Protein 4MYK (pdb70)

B-factor: mean 22.03, std 6.79, range [10.12, 59.64]

Sequence (288 aa):
TDDPRLLSLFSAQREEDADIVIIGFPYDEGCVRNGGRAGAKKGPAAFRFFLQRLGSVNNLELNVDASHLKLYDAGDITASTLEEAHEKLESKVFTVLARGAFPFVIGGGNDQSAPNGRAMLRAFPGDVGVINVDSHLDVRGTPFRQLLEESSFSGKRFVEFACQGSQCCGALHAQYVRDHQGHLMWLSEVRKKGAVAALEDAFGLTGKNTFFSFDVDSLKSSDMPGVSCPAAVGLSAQEAFDMCFLAGKTPTVMMMDMSELNPLVEEYRSPRVAVYMFYHFVLGFATRP

Nearest PDB structures (foldseek):
  4myk-assembly1_A  TM=1.003E+00  e=4.365E-63  Trypanosoma cruzi
  4myf-assembly1_A  TM=1.002E+00  e=9.598E-59  Trypanosoma cruzi
  4myl-assembly1_A  TM=9.996E-01  e=1.169E-57  Trypanosoma cruzi
  2a0m-assembly1_A  TM=9.929E-01  e=9.158E-58  Trypanosoma cruzi
  4mxr-assembly1_A  TM=9.932E-01  e=1.242E-57  Trypanosoma cruzi

Organism: Trypanosoma cruzi (strain CL Brener) (NCBI:txid353153)

Radius of gyration: 17.13 Å; Cα contacts (8 Å, |Δi|>4): 704; chains: 1; bounding box: 54×39×39 Å

Foldseek 3Di:
DVFDALLLLQPDPDPLQAQEEEEEELAFPACCVVVFPGFFSCLVVLLVVCSNPDFGQQDVVVRFHLNPGHYHYPYYQDDPDDVVSLVSLLVVLLVCLQSNHAYEYETDAPQNVQSNVVSLCVSDFLQFAEEALDLAQDQVVNRVVNVLPDPSYQLQRYEYAQHAPVHYDVVSVVVSVVSVHYYHHNVNCVVCPVQRVVVVNCVRNPAQYEAEAEPCQPACVQAVQFRNHHPHHHHLVSLLSNLLSLLLDVRHRYYYYHGGGVVRPRDRNSNSVSSSVSSSSSSVSNHD

CATH classification: 3.40.800.10

InterPro domains:
  IPR006035 Ureohydrolase [PF00491] (22-294)
  IPR006035 Ureohydrolase [PIRSF036979] (17-278)
  IPR006035 Ureohydrolase [PS51409] (9-308)
  IPR006035 Ureohydrolase [PTHR11358] (15-279)
  IPR023696 Ureohydrolase domain superfamily [SSF52768] (16-300)

Structure (mmCIF, N/CA/C/O backbone):
data_4MYK
#
_entry.id   4MYK
#
_cell.length_a   129.729
_cell.length_b   129.729
_cell.length_c   42.482
_cell.angle_alpha   90.00
_cell.angle_beta   90.00
_cell.angle_gamma   120.00
#
_symmetry.space_group_name_H-M   'H 3'
#
loop_
_entity.id
_entity.type
_entity.pdbx_description
1 polymer Formiminoglutamase
2 non-polymer 'MANGANESE (II) ION'
3 water water
#
loop_
_atom_site.group_PDB
_atom_site.id
_atom_site.type_symbol
_atom_site.label_atom_id
_atom_site.label_alt_id
_atom_site.label_comp_id
_atom_site.label_asym_id
_atom_site.label_entity_id
_atom_site.label_seq_id
_atom_site.pdbx_PDB_ins_code
_atom_site.Cartn_x
_atom_site.Cartn_y
_atom_site.Cartn_z
_atom_site.occupancy
_atom_site.B_iso_or_equiv
_atom_site.auth_seq_id
_atom_site.auth_comp_id
_atom_site.auth_asym_id
_atom_site.auth_atom_id
_atom_site.pdbx_PDB_model_num
ATOM 1 N N . THR A 1 13 ? -28.425 -17.420 20.093 1.00 47.27 5 THR A N 1
ATOM 2 C CA . THR A 1 13 ? -28.801 -16.012 20.084 1.00 45.94 5 THR A CA 1
ATOM 3 C C . THR A 1 13 ? -28.989 -15.538 18.654 1.00 46.80 5 THR A C 1
ATOM 4 O O . THR A 1 13 ? -29.117 -16.346 17.733 1.00 45.77 5 THR A O 1
ATOM 8 N N . ASP A 1 14 ? -29.002 -14.225 18.468 1.00 38.77 6 ASP A N 1
ATOM 9 C CA . ASP A 1 14 ? -29.014 -13.653 17.131 1.00 40.86 6 ASP A CA 1
ATOM 10 C C . ASP A 1 14 ? -27.639 -13.784 16.454 1.00 41.70 6 ASP A C 1
ATOM 11 O O . ASP A 1 14 ? -27.476 -13.459 15.274 1.00 37.39 6 ASP A O 1
ATOM 16 N N . ASP A 1 15 ? -26.657 -14.287 17.197 1.00 39.28 7 ASP A N 1
ATOM 17 C CA . ASP A 1 15 ? -25.265 -14.209 16.768 1.00 39.30 7 ASP A CA 1
ATOM 18 C C . ASP A 1 15 ? -24.462 -15.389 17.315 1.00 35.84 7 ASP A C 1
ATOM 19 O O . ASP A 1 15 ? -23.693 -15.232 18.262 1.00 38.90 7 ASP A O 1
ATOM 24 N N . PRO A 1 16 ? -24.650 -16.580 16.727 1.00 33.73 8 PRO A N 1
ATOM 25 C CA . PRO A 1 16 ? -23.898 -17.774 17.130 1.00 26.79 8 PRO A CA 1
ATOM 26 C C . PRO A 1 16 ? -22.416 -17.600 16.845 1.00 27.59 8 PRO A C 1
ATOM 27 O O . PRO A 1 16 ? -22.068 -17.205 15.729 1.00 24.63 8 PRO A O 1
ATOM 31 N N . ARG A 1 17 ? -21.565 -17.899 17.826 1.00 24.19 9 ARG A N 1
ATOM 32 C CA . ARG A 1 17 ? -20.122 -17.771 17.641 1.00 23.45 9 ARG A CA 1
ATOM 33 C C . ARG A 1 17 ? -19.367 -19.089 17.825 1.00 18.46 9 ARG A C 1
ATOM 34 O O . ARG A 1 17 ? -19.971 -20.146 17.849 1.00 20.59 9 ARG A O 1
ATOM 42 N N . LEU A 1 18 ? -18.044 -19.022 17.925 1.00 19.00 10 LEU A N 1
ATOM 43 C CA . LEU A 1 18 ? -17.218 -20.230 17.964 1.00 19.77 10 LEU A CA 1
ATOM 44 C C . LEU A 1 18 ? -17.691 -21.223 19.007 1.00 18.41 10 LEU A C 1
ATOM 45 O O . LEU A 1 18 ? -17.675 -22.429 18.772 1.00 18.81 10 LEU A O 1
ATOM 50 N N . LEU A 1 19 ? -18.111 -20.710 20.158 1.00 18.98 11 LEU A N 1
ATOM 51 C CA . LEU A 1 19 ? -18.636 -21.552 21.234 1.00 18.26 11 LEU A CA 1
ATOM 52 C C . LEU A 1 19 ? -19.713 -22.554 20.764 1.00 22.75 11 LEU A C 1
ATOM 53 O O . LEU A 1 19 ? -19.742 -23.703 21.212 1.00 23.54 11 LEU A O 1
ATOM 58 N N . SER A 1 20 ? -20.569 -22.133 19.836 1.00 22.58 12 SER A N 1
ATOM 59 C CA . SER A 1 20 ? -21.664 -22.980 19.337 1.00 23.03 12 SER A CA 1
ATOM 60 C C . SER A 1 20 ? -21.232 -24.196 18.499 1.00 28.63 12 SER A C 1
ATOM 61 O O . SER A 1 20 ? -22.028 -25.108 18.265 1.00 29.03 12 SER A O 1
ATOM 64 N N . LEU A 1 21 ? -19.980 -24.205 18.047 1.00 24.79 13 LEU A N 1
ATOM 65 C CA . LEU A 1 21 ? -19.463 -25.305 17.235 1.00 25.00 13 LEU A CA 1
ATOM 66 C C . LEU A 1 21 ? -18.955 -26.449 18.111 1.00 24.38 13 LEU A C 1
ATOM 67 O O . LEU A 1 21 ? -18.691 -27.548 17.619 1.00 25.58 13 LEU A O 1
ATOM 72 N N . PHE A 1 22 ? -18.819 -26.172 19.411 1.00 26.32 14 PHE A N 1
ATOM 73 C CA . PHE A 1 22 ? -18.436 -27.177 20.404 1.00 22.96 14 PHE A CA 1
ATOM 74 C C . PHE A 1 22 ? -19.630 -28.054 20.801 1.00 24.48 14 PHE A C 1
ATOM 75 O O . PHE A 1 22 ? -20.015 -28.126 21.966 1.00 23.90 14 PHE A O 1
ATOM 83 N N . SER A 1 23 ? -20.206 -28.713 19.804 1.00 28.47 15 SER A N 1
ATOM 84 C CA . SER A 1 23 ? -21.391 -29.546 19.970 1.00 29.11 15 SER A CA 1
ATOM 85 C C . SER A 1 23 ? -21.013 -31.031 19.915 1.00 33.26 15 SER A C 1
ATOM 86 O O . SER A 1 23 ? -21.846 -31.907 20.153 1.00 40.62 15 SER A O 1
ATOM 89 N N . ALA A 1 24 ? -19.752 -31.299 19.592 1.00 32.76 16 ALA A N 1
ATOM 90 C CA . ALA A 1 24 ? -19.217 -32.649 19.598 1.00 36.78 16 ALA A CA 1
ATOM 91 C C . ALA A 1 24 ? -19.155 -33.162 21.034 1.00 38.56 16 ALA A C 1
ATOM 92 O O . ALA A 1 24 ? -18.445 -32.604 21.865 1.00 41.38 16 ALA A O 1
ATOM 94 N N . GLN A 1 25 ? -19.907 -34.214 21.335 1.00 40.03 17 GLN A N 1
ATOM 95 C CA . GLN A 1 25 ? -19.897 -34.769 22.686 1.00 40.29 17 GLN A CA 1
ATOM 96 C C . GLN A 1 25 ? -18.623 -35.562 22.945 1.00 37.22 17 GLN A C 1
ATOM 97 O O . GLN A 1 25 ? -18.035 -35.463 24.022 1.00 36.49 17 GLN A O 1
ATOM 103 N N . ARG A 1 26 ? -18.212 -36.349 21.949 1.00 36.27 18 ARG A N 1
ATOM 104 C CA . ARG A 1 26 ? -16.980 -37.138 22.012 1.00 39.00 18 ARG A CA 1
ATOM 105 C C . ARG A 1 26 ? -15.925 -36.569 21.071 1.00 35.85 18 ARG A C 1
ATOM 106 O O . ARG A 1 26 ? -16.188 -36.334 19.890 1.00 33.65 18 ARG A O 1
ATOM 114 N N . GLU A 1 27 ? -14.731 -36.358 21.611 1.00 33.10 19 GLU A N 1
ATOM 115 C CA . GLU A 1 27 ? -13.597 -35.871 20.841 1.00 29.62 19 GLU A CA 1
ATOM 116 C C . GLU A 1 27 ? -13.506 -36.515 19.462 1.00 31.65 19 GLU A C 1
ATOM 117 O O . GLU A 1 27 ? -13.130 -35.857 18.485 1.00 27.56 19 GLU A O 1
ATOM 123 N N . GLU A 1 28 ? -13.847 -37.804 19.396 1.00 35.15 20 GLU A N 1
ATOM 124 C CA . GLU A 1 28 ? -13.701 -38.597 18.173 1.00 35.42 20 GLU A CA 1
ATOM 125 C C . GLU A 1 28 ? -14.579 -38.044 17.058 1.00 33.14 20 GLU A C 1
ATOM 126 O O . GLU A 1 28 ? -14.386 -38.356 15.878 1.00 30.49 20 GLU A O 1
ATOM 132 N N . ASP A 1 29 ? -15.544 -37.217 17.449 1.00 29.53 21 ASP A N 1
ATOM 133 C CA . ASP A 1 29 ? -16.546 -36.698 16.528 1.00 30.93 21 ASP A CA 1
ATOM 134 C C . ASP A 1 29 ? -16.248 -35.265 16.070 1.00 30.60 21 ASP A C 1
ATOM 135 O O . ASP A 1 29 ? -16.858 -34.759 15.132 1.00 27.87 21 ASP A O 1
ATOM 140 N N . ALA A 1 30 ? -15.292 -34.626 16.734 1.00 30.85 22 ALA A N 1
ATOM 141 C CA . ALA A 1 30 ? -14.861 -33.282 16.365 1.00 27.47 22 ALA A CA 1
ATOM 142 C C . ALA A 1 30 ? -13.936 -33.287 15.146 1.00 25.62 22 ALA A C 1
ATOM 143 O O . ALA A 1 30 ? -13.018 -34.109 15.049 1.00 29.37 22 ALA A O 1
ATOM 145 N N . ASP A 1 31 ? -14.186 -32.361 14.223 1.00 26.55 23 ASP A N 1
ATOM 146 C CA . ASP A 1 31 ? -13.319 -32.158 13.065 1.00 23.92 23 ASP A CA 1
ATOM 147 C C . ASP A 1 31 ? -11.995 -31.557 13.523 1.00 21.75 23 ASP A C 1
ATOM 148 O O . ASP A 1 31 ? -10.926 -31.892 13.007 1.00 18.96 23 ASP A O 1
ATOM 153 N N . ILE A 1 32 ? -12.080 -30.671 14.507 1.00 20.60 24 ILE A N 1
ATOM 154 C CA . ILE A 1 32 ? -10.909 -29.966 14.993 1.00 22.35 24 ILE A CA 1
ATOM 155 C C . ILE A 1 32 ? -10.807 -30.160 16.489 1.00 22.53 24 ILE A C 1
ATOM 156 O O . ILE A 1 32 ? -11.804 -30.016 17.212 1.00 21.45 24 ILE A O 1
ATOM 161 N N . VAL A 1 33 ? -9.604 -30.488 16.951 1.00 21.37 25 VAL A N 1
ATOM 162 C CA . VAL A 1 33 ? -9.369 -30.656 18.382 1.00 20.26 25 VAL A CA 1
ATOM 163 C C . VAL A 1 33 ? -8.312 -29.688 18.946 1.00 18.11 25 VAL A C 1
ATOM 164 O O . VAL A 1 33 ? -7.184 -29.629 18.459 1.00 19.06 25 VAL A O 1
ATOM 168 N N . ILE A 1 34 ? -8.723 -28.921 19.960 1.00 18.33 26 ILE A N 1
ATOM 169 C CA . ILE A 1 34 ? -7.875 -27.946 20.648 1.00 19.92 26 ILE A CA 1
ATOM 170 C C . ILE A 1 34 ? -7.162 -28.561 21.860 1.00 18.62 26 ILE A C 1
ATOM 171 O O . ILE A 1 34 ? -7.789 -29.149 22.741 1.00 18.08 26 ILE A O 1
ATOM 176 N N . ILE A 1 35 ? -5.843 -28.408 21.890 1.00 18.18 27 ILE A N 1
ATOM 177 C CA . ILE A 1 35 ? -5.012 -28.961 22.952 1.00 18.58 27 ILE A CA 1
ATOM 178 C C . ILE A 1 35 ? -4.188 -27.832 23.548 1.00 16.73 27 ILE A C 1
ATOM 179 O O . ILE A 1 35 ? -3.537 -27.093 22.823 1.00 16.69 27 ILE A O 1
ATOM 184 N N . GLY A 1 36 ? -4.220 -27.691 24.863 1.00 15.94 28 GLY A N 1
ATOM 185 C CA . GLY A 1 36 ? -3.467 -26.636 25.512 1.00 17.09 28 GLY A CA 1
ATOM 186 C C . GLY A 1 36 ? -2.110 -27.113 25.975 1.00 18.11 28 GLY A C 1
ATOM 187 O O . GLY A 1 36 ? -1.971 -28.233 26.467 1.00 18.24 28 GLY A O 1
ATOM 188 N N . PHE A 1 37 ? -1.102 -26.261 25.808 1.00 16.93 29 PHE A N 1
ATOM 189 C CA . PHE A 1 37 ? 0.230 -26.538 26.333 1.00 16.83 29 PHE A CA 1
ATOM 190 C C . PHE A 1 37 ? 0.758 -25.362 27.173 1.00 16.90 29 PHE A C 1
ATOM 191 O O . PHE A 1 37 ? 1.543 -24.532 26.687 1.00 17.46 29 PHE A O 1
ATOM 199 N N . PRO A 1 38 ? 0.337 -25.305 28.453 1.00 19.22 30 PRO A N 1
ATOM 200 C CA . PRO A 1 38 ? 0.637 -24.196 29.363 1.00 17.75 30 PRO A CA 1
ATOM 201 C C . PRO A 1 38 ? 2.063 -24.257 29.932 1.00 19.96 30 PRO A C 1
ATOM 202 O O . PRO A 1 38 ? 2.229 -24.428 31.139 1.00 20.20 30 PRO A O 1
AT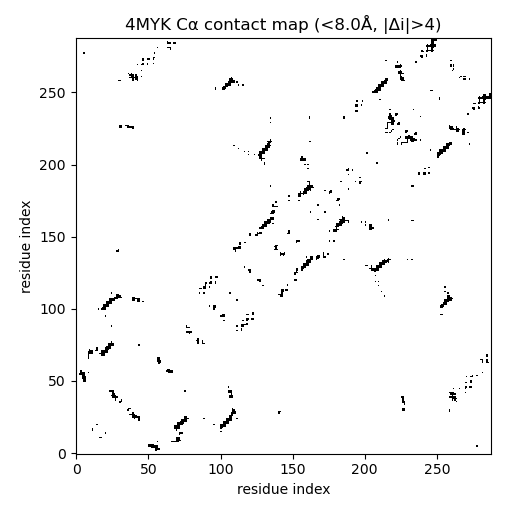OM 206 N N . TYR A 1 39 ? 3.074 -24.120 29.073 1.00 18.85 31 TYR A N 1
ATOM 207 C CA . TYR A 1 39 ? 4.465 -24.115 29.515 1.00 20.39 31 TYR A CA 1
ATOM 208 C C . TYR A 1 39 ? 5.245 -22.979 28.869 1.00 21.17 31 TYR A C 1
ATOM 209 O O . TYR A 1 39 ? 5.043 -22.659 27.7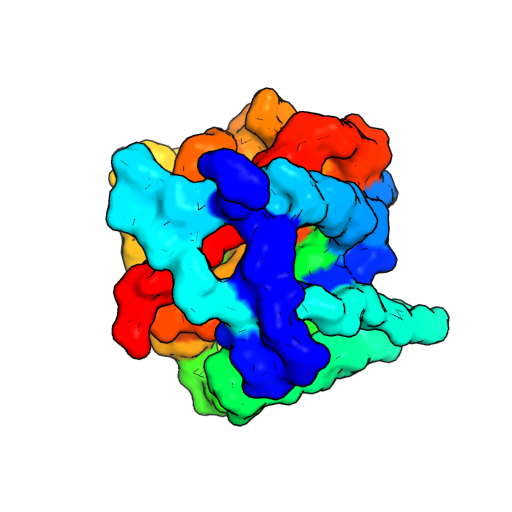05 1.00 19.53 31 TYR A O 1
ATOM 218 N N . ASP A 1 40 ? 6.143 -22.386 29.641 1.00 17.26 32 ASP A N 1
ATOM 219 C CA . ASP A 1 40 ? 6.852 -21.177 29.248 1.00 19.96 32 ASP A CA 1
ATOM 220 C C . ASP A 1 40 ? 7.849 -21.374 28.125 1.00 21.04 32 ASP A C 1
ATOM 221 O O . ASP A 1 40 ? 8.009 -20.506 27.276 1.00 21.91 32 ASP A O 1
ATOM 226 N N . GLU A 1 41 ? 8.545 -22.503 28.149 1.00 20.31 33 GLU A N 1
ATOM 227 C CA . GLU A 1 41 ? 9.801 -22.654 27.409 1.00 23.16 33 GLU A CA 1
ATOM 228 C C . GLU A 1 41 ? 9.774 -22.334 25.908 1.00 18.90 33 GLU A C 1
ATOM 229 O O . GLU A 1 41 ? 8.990 -22.889 25.137 1.00 19.64 33 GLU A O 1
ATOM 235 N N . GLY A 1 42 ? 10.666 -21.430 25.517 1.00 21.07 34 GLY A N 1
ATOM 236 C CA . GLY A 1 42 ? 10.786 -20.975 24.148 1.00 19.01 34 GLY A CA 1
ATOM 237 C C . GLY A 1 42 ? 11.596 -19.697 24.147 1.00 21.95 34 GLY A C 1
ATOM 238 O O . GLY A 1 42 ? 12.739 -19.680 24.589 1.00 21.91 34 GLY A O 1
ATOM 239 N N . CYS A 1 43 ? 10.989 -18.613 23.679 1.00 23.04 35 CYS A N 1
ATOM 240 C CA . CYS A 1 43 ? 11.697 -17.342 23.531 1.00 26.50 35 CYS A CA 1
ATOM 241 C C . CYS A 1 43 ? 12.028 -16.651 24.864 1.00 25.54 35 CYS A C 1
ATOM 242 O O . CYS A 1 43 ? 12.870 -15.745 24.909 1.00 26.97 35 CYS A O 1
ATOM 245 N N . VAL A 1 44 ? 11.368 -17.074 25.943 1.00 26.47 36 VAL A N 1
ATOM 246 C CA . VAL A 1 44 ? 11.753 -16.623 27.288 1.00 28.25 36 VAL A CA 1
ATOM 247 C C . VAL A 1 44 ? 13.238 -16.915 27.526 1.00 30.75 36 VAL A C 1
ATOM 248 O O . VAL A 1 44 ? 13.903 -16.244 28.317 1.00 31.31 36 VAL A O 1
ATOM 252 N N . ARG A 1 45 ? 13.746 -17.921 26.821 1.00 31.82 37 ARG A N 1
ATOM 253 C CA . ARG A 1 45 ? 15.150 -18.290 26.885 1.00 31.62 37 ARG A CA 1
ATOM 254 C C . ARG A 1 45 ? 16.022 -17.221 26.223 1.00 33.01 37 ARG A C 1
ATOM 255 O O . ARG A 1 45 ? 17.044 -16.809 26.778 1.00 31.57 37 ARG A O 1
ATOM 263 N N . ASN A 1 46 ? 15.596 -16.769 25.044 1.00 31.46 38 ASN A N 1
ATOM 264 C CA . ASN A 1 46 ? 16.341 -15.795 24.251 1.00 32.57 38 ASN A CA 1
ATOM 265 C C . ASN A 1 46 ? 15.899 -14.365 24.542 1.00 33.98 38 ASN A C 1
ATOM 266 O O . ASN A 1 46 ? 15.582 -13.604 23.626 1.00 39.48 38 ASN A O 1
ATOM 271 N N . GLY A 1 47 ? 15.869 -14.007 25.821 1.00 32.45 39 GLY A N 1
ATOM 272 C CA . GLY A 1 47 ? 15.561 -12.643 26.225 1.00 39.48 39 GLY A CA 1
ATOM 273 C C . GLY A 1 47 ? 14.133 -12.402 26.680 1.00 35.08 39 GLY A C 1
ATOM 274 O O . GLY A 1 47 ? 13.893 -11.561 27.548 1.00 32.89 39 GLY A O 1
ATOM 275 N N . GLY A 1 48 ? 13.191 -13.135 26.093 1.00 31.79 40 GLY A N 1
ATOM 276 C CA . GLY A 1 48 ? 11.779 -12.961 26.383 1.00 26.22 40 GLY A CA 1
ATOM 277 C C . GLY A 1 48 ? 11.405 -13.094 27.849 1.00 29.17 40 GLY A C 1
ATOM 278 O O . GLY A 1 48 ? 12.206 -13.527 28.683 1.00 32.76 40 GLY A O 1
ATOM 279 N N . ARG A 1 49 ? 10.170 -12.717 28.163 1.00 27.93 41 ARG A N 1
ATOM 280 C CA . ARG A 1 49 ? 9.686 -12.738 29.533 1.00 22.63 41 ARG A CA 1
ATOM 281 C C . ARG A 1 49 ? 8.860 -13.987 29.760 1.00 26.06 41 ARG A C 1
ATOM 282 O O . ARG A 1 49 ? 8.304 -14.545 28.808 1.00 22.42 41 ARG A O 1
ATOM 290 N N . ALA A 1 50 ? 8.792 -14.416 31.023 1.00 21.52 42 ALA A N 1
ATOM 291 C CA . ALA A 1 50 ? 7.903 -15.495 31.459 1.00 21.46 42 ALA A CA 1
ATOM 292 C C . ALA A 1 50 ? 6.431 -15.133 31.272 1.00 19.05 42 ALA A C 1
ATOM 293 O O . ALA A 1 50 ? 6.073 -13.964 31.265 1.00 16.66 42 ALA A O 1
ATOM 295 N N . GLY A 1 51 ? 5.577 -16.145 31.137 1.00 20.32 43 GLY A N 1
ATOM 296 C CA . GLY A 1 51 ? 4.142 -15.912 31.044 1.00 21.65 43 GLY A CA 1
ATOM 297 C C . GLY A 1 51 ? 3.375 -16.644 29.950 1.00 18.04 43 GLY A C 1
ATOM 298 O O . GLY A 1 51 ? 2.143 -16.666 29.977 1.00 15.27 43 GLY A O 1
ATOM 299 N N . ALA A 1 52 ? 4.091 -17.234 28.994 1.00 14.82 44 ALA A N 1
ATOM 300 C CA . ALA A 1 52 ? 3.447 -17.927 27.879 1.00 15.40 44 ALA A CA 1
ATOM 301 C C . ALA A 1 52 ? 2.608 -19.119 28.339 1.00 16.03 44 ALA A C 1
ATOM 302 O O . ALA A 1 52 ? 1.690 -19.564 27.645 1.00 17.04 44 ALA A O 1
ATOM 304 N N . LYS A 1 53 ? 2.924 -19.644 29.514 1.00 17.33 45 LYS A N 1
ATOM 305 C CA . LYS A 1 53 ? 2.145 -20.741 30.060 1.00 18.43 45 LYS A CA 1
ATOM 306 C C . LYS A 1 53 ? 0.704 -20.309 30.368 1.00 17.87 45 LYS A C 1
ATOM 307 O O . LYS A 1 53 ? -0.172 -21.149 30.562 1.00 20.36 45 LYS A O 1
ATOM 313 N N . LYS A 1 54 ? 0.466 -18.999 30.421 1.00 18.25 46 LYS A N 1
ATOM 314 C CA . LYS A 1 54 ? -0.876 -18.460 30.662 1.00 18.26 46 LYS A CA 1
ATOM 315 C C . LYS A 1 54 ? -1.675 -18.226 29.365 1.00 16.13 46 LYS A C 1
ATOM 316 O O . LYS A 1 54 ? -2.872 -17.952 29.409 1.00 18.96 46 LYS A O 1
ATOM 322 N N . GLY A 1 55 ? -1.002 -18.359 28.223 1.00 16.17 47 GLY A N 1
ATOM 323 C CA . GLY A 1 55 ? -1.629 -18.227 26.922 1.00 17.54 47 GLY A CA 1
ATOM 324 C C . GLY A 1 55 ? -2.864 -19.092 26.707 1.00 17.51 47 GLY A C 1
ATOM 325 O O . GLY A 1 55 ? -3.899 -18.602 26.248 1.00 16.28 47 GLY A O 1
ATOM 326 N N . PRO A 1 56 ? -2.769 -20.394 27.016 1.00 19.34 48 PRO A N 1
ATOM 327 C CA . PRO A 1 56 ? -3.946 -21.257 26.833 1.00 16.82 48 PRO A CA 1
ATOM 328 C C . PRO A 1 56 ? -5.200 -20.801 27.598 1.00 17.43 48 PRO A C 1
ATOM 329 O O . PRO A 1 56 ? -6.301 -20.953 27.073 1.00 18.37 48 PRO A O 1
ATOM 333 N N . ALA A 1 57 ? -5.039 -20.263 28.807 1.00 19.31 49 ALA A N 1
ATOM 334 C CA . ALA A 1 57 ? -6.170 -19.776 29.595 1.00 18.32 49 ALA A CA 1
ATOM 335 C C . ALA A 1 57 ? -6.779 -18.525 28.960 1.00 18.34 49 ALA A C 1
ATOM 336 O O . ALA A 1 57 ? -7.997 -18.395 28.835 1.00 17.75 49 ALA A O 1
ATOM 338 N N . ALA A 1 58 ? -5.913 -17.609 28.552 1.00 16.81 50 ALA A N 1
ATOM 339 C CA . ALA A 1 58 ? -6.332 -16.363 27.934 1.00 15.85 50 ALA A CA 1
ATOM 340 C C . ALA A 1 58 ? -6.985 -16.610 26.569 1.00 16.32 50 ALA A C 1
ATOM 341 O O . ALA A 1 58 ? -7.987 -15.998 26.225 1.00 16.27 50 ALA A O 1
ATOM 343 N N . PHE A 1 59 ? -6.392 -17.499 25.787 1.00 16.38 51 PHE A N 1
ATOM 344 C CA . PHE A 1 59 ? -6.999 -17.927 24.543 1.00 15.71 51 PHE A CA 1
ATOM 345 C C . PHE A 1 59 ? -8.407 -18.465 24.807 1.00 16.89 51 PHE A C 1
ATOM 346 O O . PHE A 1 59 ? -9.349 -18.094 24.107 1.00 16.25 51 PHE A O 1
ATOM 354 N N . ARG A 1 60 ? -8.544 -19.335 25.815 1.00 18.99 52 ARG A N 1
ATOM 355 C CA . ARG A 1 60 ? -9.837 -19.957 26.149 1.00 17.81 52 ARG A CA 1
ATOM 356 C C . ARG A 1 60 ? -10.874 -18.942 26.581 1.00 18.93 52 ARG A C 1
ATOM 357 O O . ARG A 1 60 ? -12.062 -19.092 26.286 1.00 18.49 52 ARG A O 1
ATOM 365 N N . PHE A 1 61 ? -10.419 -17.912 27.284 1.00 16.91 53 PHE A N 1
ATOM 366 C CA . PHE A 1 61 ? -11.315 -16.859 27.724 1.00 17.09 53 PHE A CA 1
ATOM 367 C C . PHE A 1 61 ? -12.045 -16.256 26.534 1.00 19.40 53 PHE A C 1
ATOM 368 O O . PHE A 1 61 ? -13.275 -16.169 26.527 1.00 20.57 53 PHE A O 1
ATOM 376 N N . PHE A 1 62 ? -11.285 -15.850 25.522 1.00 19.25 54 PHE A N 1
ATOM 377 C CA . PHE A 1 62 ? -11.877 -15.197 24.362 1.00 18.38 54 PHE A CA 1
ATOM 378 C C . PHE A 1 62 ? -12.511 -16.202 23.414 1.00 17.53 54 PHE A C 1
ATOM 379 O O . PHE A 1 62 ? -13.417 -15.866 22.658 1.00 17.64 54 PHE A O 1
ATOM 387 N N . LEU A 1 63 ? -12.056 -17.446 23.492 1.00 15.91 55 LEU A N 1
ATOM 388 C CA . LEU A 1 63 ? -12.659 -18.522 22.717 1.00 19.21 55 LEU A CA 1
ATOM 389 C C . LEU A 1 63 ? -14.154 -18.617 22.997 1.00 19.14 55 LEU A C 1
ATOM 390 O O . LEU A 1 63 ? -14.955 -18.897 22.090 1.00 17.75 55 LEU A O 1
ATOM 395 N N . GLN A 1 64 ? -14.528 -18.390 24.256 1.00 18.73 56 GLN A N 1
ATOM 396 C CA . GLN A 1 64 ? -15.930 -18.504 24.661 1.00 22.09 56 GLN A CA 1
ATOM 397 C C . GLN A 1 64 ? -16.758 -17.340 24.132 1.00 19.49 56 GLN A C 1
ATOM 398 O O . GLN A 1 64 ? -17.971 -17.351 24.259 1.00 19.92 56 GLN A O 1
ATOM 404 N N . ARG A 1 65 ? -16.103 -16.350 23.529 1.00 19.51 57 ARG A N 1
ATOM 405 C CA . ARG A 1 65 ? -16.743 -15.069 23.250 1.00 18.69 57 ARG A CA 1
ATOM 406 C C . ARG A 1 65 ? -16.703 -14.564 21.807 1.00 21.98 57 ARG A C 1
ATOM 407 O O . ARG A 1 65 ? -17.491 -13.700 21.443 1.00 22.40 57 ARG A O 1
ATOM 415 N N . LEU A 1 66 ? -15.789 -15.065 20.988 1.00 18.84 58 LEU A N 1
ATOM 416 C CA . LEU A 1 66 ? -15.545 -14.414 19.707 1.00 20.08 58 LEU A CA 1
ATOM 417 C C . LEU A 1 66 ? -15.891 -15.281 18.502 1.00 20.22 58 LEU A C 1
ATOM 418 O O . LEU A 1 66 ? -16.006 -16.500 18.610 1.00 19.52 58 LEU A O 1
ATOM 423 N N . GLY A 1 67 ? -16.070 -14.621 17.359 1.00 23.25 59 GLY A N 1
ATOM 424 C CA . GLY A 1 67 ? -16.082 -15.267 16.054 1.00 23.61 59 GLY A CA 1
ATOM 425 C C . GLY A 1 67 ? -17.411 -15.754 15.504 1.00 19.57 59 GLY A C 1
ATOM 426 O O . GLY A 1 67 ? -17.769 -16.907 15.700 1.00 20.56 59 GLY A O 1
ATOM 427 N N . SER A 1 68 ? -18.128 -14.900 14.786 1.00 19.11 60 SER A N 1
ATOM 428 C CA . SER A 1 68 ? -19.382 -15.320 14.179 1.00 21.71 60 SER A CA 1
ATOM 429 C C . SER A 1 68 ? -19.181 -16.519 13.250 1.00 21.11 60 SER A C 1
ATOM 430 O O . SER A 1 68 ? -18.408 -16.443 12.296 1.00 20.73 60 SER A O 1
ATOM 433 N N . VAL A 1 69 ? -19.877 -17.625 13.532 1.00 22.43 61 VAL A N 1
ATOM 434 C CA . VAL A 1 69 ? -19.761 -18.843 12.715 1.00 21.51 61 VAL A CA 1
ATOM 435 C C . VAL A 1 69 ? -20.138 -18.617 11.247 1.00 20.60 61 VAL A C 1
ATOM 436 O O . VAL A 1 69 ? -19.539 -19.207 10.347 1.00 19.92 61 VAL A O 1
ATOM 440 N N . ASN A 1 70 ? -21.124 -17.760 10.999 1.00 22.09 62 ASN A N 1
ATOM 441 C CA . ASN A 1 70 ? -21.377 -17.340 9.630 1.00 21.05 62 ASN A CA 1
ATOM 442 C C . ASN A 1 70 ? -20.857 -15.941 9.396 1.00 20.37 62 ASN A C 1
ATOM 443 O O . ASN A 1 70 ? -21.361 -14.9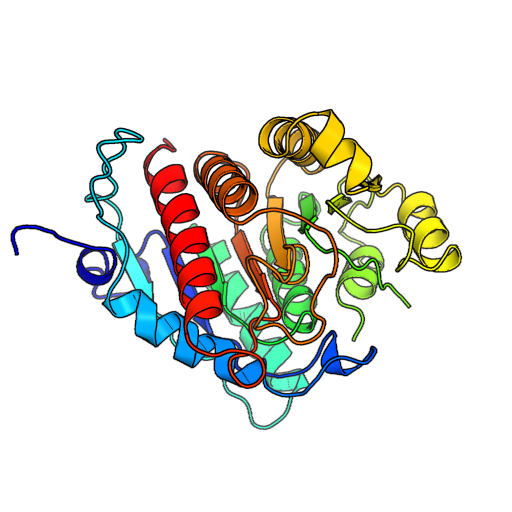76 9.972 1.00 21.47 62 ASN A O 1
ATOM 448 N N . ASN A 1 71 ? -19.828 -15.852 8.560 1.00 20.02 63 ASN A N 1
ATOM 449 C CA . ASN A 1 71 ? -19.164 -14.600 8.266 1.00 17.85 63 ASN A CA 1
ATOM 450 C C . ASN A 1 71 ? -19.587 -14.137 6.884 1.00 20.91 63 ASN A C 1
ATOM 451 O O . ASN A 1 71 ? -19.240 -14.754 5.877 1.00 21.04 63 ASN A O 1
ATOM 456 N N . LEU A 1 72 ? -20.336 -13.047 6.834 1.00 17.70 64 LEU A N 1
ATOM 457 C CA . LEU A 1 72 ? -20.903 -12.605 5.572 1.00 19.51 64 LEU A CA 1
ATOM 458 C C . LEU A 1 72 ? -20.005 -11.653 4.830 1.00 19.17 64 LEU A C 1
ATOM 459 O O . LEU A 1 72 ? -20.309 -11.244 3.714 1.00 23.12 64 LEU A O 1
ATOM 464 N N . GLU A 1 73 ? -18.894 -11.298 5.451 1.00 17.24 65 GLU A N 1
ATOM 465 C CA . GLU A 1 73 ? -17.891 -10.509 4.761 1.00 17.38 65 GLU A CA 1
ATOM 466 C C . GLU A 1 73 ? -17.025 -11.418 3.905 1.00 18.41 65 GLU A C 1
ATOM 467 O O . GLU A 1 73 ? -16.682 -11.076 2.779 1.00 18.03 65 GLU A O 1
ATOM 473 N N . LEU A 1 74 ? -16.672 -12.578 4.452 1.00 17.63 66 LEU A N 1
ATOM 474 C CA . LEU A 1 74 ? -15.937 -13.593 3.708 1.00 19.08 66 LEU A CA 1
ATOM 475 C C . LEU A 1 74 ? -16.914 -14.548 3.046 1.00 20.69 66 LEU A C 1
ATOM 476 O O . LEU A 1 74 ? -16.539 -15.325 2.175 1.00 21.09 66 LEU A O 1
ATOM 481 N N . ASN A 1 75 ? -18.172 -14.467 3.469 1.00 23.37 67 ASN A N 1
ATOM 482 C CA . ASN A 1 75 ? -19.229 -15.358 2.996 1.00 23.57 67 ASN A CA 1
ATOM 483 C C . ASN A 1 75 ? -18.844 -16.819 3.134 1.00 23.60 67 ASN A C 1
ATOM 484 O O . ASN A 1 75 ? -18.868 -17.582 2.172 1.00 23.09 67 ASN A O 1
ATOM 489 N N . VAL A 1 76 ? -18.471 -17.183 4.354 1.00 20.92 68 VAL A N 1
ATOM 490 C CA . VAL A 1 76 ? -18.194 -18.566 4.710 1.00 22.39 68 VAL A CA 1
ATOM 491 C C . VAL A 1 76 ? -18.987 -18.910 5.968 1.00 22.08 68 VAL A C 1
ATOM 492 O O . VAL A 1 76 ? -18.917 -18.195 6.970 1.00 21.29 68 VAL A O 1
ATOM 496 N N . ASP A 1 77 ? -19.764 -19.985 5.897 1.00 20.91 69 ASP A N 1
ATOM 497 C CA . ASP A 1 77 ? -20.505 -20.459 7.043 1.00 20.60 69 ASP A CA 1
ATOM 498 C C . ASP A 1 77 ? -19.809 -21.693 7.581 1.00 22.28 69 ASP A C 1
ATOM 499 O O . ASP A 1 77 ? -19.669 -22.688 6.879 1.00 21.16 69 ASP A O 1
ATOM 504 N N . ALA A 1 78 ? -19.367 -21.618 8.832 1.00 22.64 70 ALA A N 1
ATOM 505 C CA . ALA A 1 78 ? -18.654 -22.729 9.472 1.00 24.57 70 ALA A CA 1
ATOM 506 C C . ALA A 1 78 ? -19.573 -23.494 10.411 1.00 22.27 70 ALA A C 1
ATOM 507 O O . ALA A 1 78 ? -19.115 -24.326 11.196 1.00 24.73 70 ALA A O 1
ATOM 509 N N . SER A 1 79 ? -20.870 -23.204 10.317 1.00 22.21 71 SER A N 1
ATOM 510 C CA . SER A 1 79 ? -21.882 -23.782 11.196 1.00 26.46 71 SER A CA 1
ATOM 511 C C . SER A 1 79 ? -21.849 -25.303 11.243 1.00 25.83 71 SER A C 1
ATOM 512 O O . SER A 1 79 ? -22.293 -25.902 12.222 1.00 23.94 71 SER A O 1
ATOM 515 N N . HIS A 1 80 ? -21.319 -25.923 10.192 1.00 25.01 72 HIS A N 1
ATOM 516 C CA . HIS A 1 80 ? -21.321 -27.385 10.091 1.00 31.31 72 HIS A CA 1
ATOM 517 C C . HIS A 1 80 ? -20.156 -28.087 10.812 1.00 31.09 72 HIS A C 1
ATOM 518 O O . HIS A 1 80 ? -20.183 -29.304 10.989 1.00 32.89 72 HIS A O 1
ATOM 525 N N . LEU A 1 81 ? -19.139 -27.330 11.221 1.00 25.61 73 LEU A N 1
ATOM 526 C CA . LEU A 1 81 ? -17.960 -27.924 11.841 1.00 22.29 73 LEU A CA 1
ATOM 527 C C . LEU A 1 81 ? -18.232 -28.210 13.304 1.00 24.81 73 LEU A C 1
ATOM 528 O O . LEU A 1 81 ? -19.051 -27.540 13.930 1.00 25.75 73 LEU A O 1
ATOM 533 N N . LYS A 1 82 ? -17.550 -29.216 13.844 1.00 27.21 74 LYS A N 1
ATOM 534 C CA . LYS A 1 82 ? -17.592 -29.486 15.277 1.00 29.21 74 LYS A CA 1
ATOM 535 C C . LYS A 1 82 ? -16.205 -29.339 15.859 1.00 24.25 74 LYS A C 1
ATOM 536 O O . LYS A 1 82 ? -15.245 -29.908 15.345 1.00 22.09 74 LYS A O 1
ATOM 542 N N . LEU A 1 83 ? -16.118 -28.548 16.924 1.00 23.71 75 LEU A N 1
ATOM 543 C CA . LEU A 1 83 ? -14.880 -28.342 17.653 1.00 21.64 75 LEU A CA 1
ATOM 544 C C . LEU A 1 83 ? -14.937 -29.093 18.969 1.00 23.64 75 LEU A C 1
ATOM 545 O O . LEU A 1 83 ? -16.010 -29.296 19.536 1.00 25.02 75 LEU A O 1
ATOM 550 N N . TYR A 1 84 ? -13.772 -29.492 19.462 1.00 26.76 76 TYR A N 1
ATOM 551 C CA . TYR A 1 84 ? -13.675 -30.109 20.781 1.00 23.54 76 TYR A CA 1
ATOM 552 C C . TYR A 1 84 ? -12.426 -29.610 21.459 1.00 19.93 76 TYR A C 1
ATOM 553 O O . TYR A 1 84 ? -11.375 -29.489 20.834 1.00 20.94 76 TYR A O 1
ATOM 562 N N . ASP A 1 85 ? -12.559 -29.315 22.742 1.00 23.16 77 ASP A N 1
ATOM 563 C CA . ASP A 1 85 ? -11.466 -28.786 23.535 1.00 18.81 77 ASP A CA 1
ATOM 564 C C . ASP A 1 85 ? -10.991 -29.913 24.436 1.00 17.68 77 ASP A C 1
ATOM 565 O O . ASP A 1 85 ? -11.634 -30.233 25.437 1.00 21.61 77 ASP A O 1
ATOM 570 N N . ALA A 1 86 ? -9.879 -30.537 24.065 1.00 17.06 78 ALA A N 1
ATOM 571 C CA . ALA A 1 86 ? -9.353 -31.675 24.818 1.00 18.32 78 ALA A CA 1
ATOM 572 C C . ALA A 1 86 ? -8.626 -31.293 26.116 1.00 19.96 78 ALA A C 1
ATOM 573 O O . ALA A 1 86 ? -8.164 -32.168 26.860 1.00 19.42 78 ALA A O 1
ATOM 575 N N . GLY A 1 87 ? -8.512 -29.990 26.372 1.00 19.13 79 GLY A N 1
ATOM 576 C CA . GLY A 1 87 ? -7.891 -29.495 27.587 1.00 19.26 79 GLY A CA 1
ATOM 577 C C . GLY A 1 87 ? -6.391 -29.289 27.498 1.00 15.78 79 GLY A C 1
ATOM 578 O O . GLY A 1 87 ? -5.833 -29.208 26.408 1.00 17.65 79 GLY A O 1
ATOM 579 N N . ASP A 1 88 ? -5.748 -29.210 28.666 1.00 18.91 80 ASP A N 1
ATOM 580 C CA . ASP A 1 88 ? -4.303 -28.989 28.779 1.00 20.43 80 ASP A CA 1
ATOM 581 C C . ASP A 1 88 ? -3.529 -30.290 28.962 1.00 19.72 80 ASP A C 1
ATOM 582 O O . ASP A 1 88 ? -3.980 -31.208 29.643 1.00 18.47 80 ASP A O 1
ATOM 587 N N . ILE A 1 89 ? -2.359 -30.352 28.340 1.00 20.25 81 ILE A N 1
ATOM 588 C CA . ILE A 1 89 ? -1.409 -31.419 28.589 1.00 22.92 81 ILE A CA 1
ATOM 589 C C . ILE A 1 89 ? -0.668 -31.098 29.880 1.00 28.43 81 ILE A C 1
ATOM 590 O O . ILE A 1 89 ? 0.092 -30.133 29.936 1.00 29.51 81 ILE A O 1
ATOM 595 N N . THR A 1 90 ? -0.893 -31.893 30.920 1.00 30.66 82 THR A N 1
ATOM 596 C CA . THR A 1 90 ? -0.244 -31.648 32.204 1.00 29.62 82 THR A CA 1
ATOM 597 C C . THR A 1 90 ? 0.601 -32.830 32.629 1.00 33.14 82 THR A C 1
ATOM 598 O O . THR A 1 90 ? 0.213 -33.977 32.429 1.00 35.70 82 THR A O 1
ATOM 602 N N . ALA A 1 91 ? 1.751 -32.543 33.228 1.00 29.68 83 ALA A N 1
ATOM 603 C CA . ALA A 1 91 ? 2.710 -33.582 33.577 1.00 28.33 83 ALA A CA 1
ATOM 604 C C . ALA A 1 91 ? 3.629 -33.136 34.716 1.00 31.80 83 ALA A C 1
ATOM 605 O O . ALA A 1 91 ? 3.877 -31.941 34.896 1.00 38.44 83 ALA A O 1
ATOM 607 N N . SER A 1 92 ? 4.141 -34.101 35.476 1.00 36.64 84 SER A N 1
ATOM 608 C CA . SER A 1 92 ? 5.000 -33.798 36.622 1.00 33.33 84 SER A CA 1
ATOM 609 C C . SER A 1 92 ? 6.356 -33.214 36.204 1.00 35.21 84 SER A C 1
ATOM 610 O O . SER A 1 92 ? 6.915 -32.373 36.903 1.00 31.14 84 SER A O 1
ATOM 613 N N . THR A 1 93 ? 6.884 -33.672 35.070 1.00 37.07 85 THR A N 1
ATOM 614 C CA . THR A 1 93 ? 8.136 -33.140 34.534 1.00 32.91 85 THR A CA 1
ATOM 615 C C . THR A 1 93 ? 7.898 -32.581 33.152 1.00 30.12 85 THR A C 1
ATOM 616 O O . THR A 1 93 ? 6.914 -32.909 32.503 1.00 27.67 85 THR A O 1
ATOM 620 N N . LEU A 1 94 ? 8.824 -31.751 32.695 1.00 29.62 86 LEU A N 1
ATOM 621 C CA . LEU A 1 94 ? 8.675 -31.052 31.421 1.00 33.74 86 LEU A CA 1
ATOM 622 C C . LEU A 1 94 ? 8.800 -31.970 30.199 1.00 29.36 86 LEU A C 1
ATOM 623 O O . LEU A 1 94 ? 8.015 -31.889 29.254 1.00 29.62 86 LEU A O 1
ATOM 628 N N . GLU A 1 95 ? 9.801 -32.838 30.229 1.00 31.77 87 GLU A N 1
ATOM 629 C CA . GLU A 1 95 ? 10.028 -33.791 29.159 1.00 26.36 87 GLU A CA 1
ATOM 630 C C . GLU A 1 95 ? 8.855 -34.753 29.061 1.00 25.45 87 GLU A C 1
ATOM 631 O O . GLU A 1 95 ? 8.506 -35.208 27.978 1.00 27.13 87 GLU A O 1
ATOM 637 N N . GLU A 1 96 ? 8.241 -35.069 30.192 1.00 24.97 88 GLU A N 1
ATOM 638 C CA . GLU A 1 96 ? 7.052 -35.908 30.165 1.00 25.74 88 GLU A CA 1
ATOM 639 C C . GLU A 1 96 ? 5.886 -35.159 29.512 1.00 26.53 88 GLU A C 1
ATOM 640 O O . GLU A 1 96 ? 5.112 -35.741 28.753 1.00 23.53 88 GLU A O 1
ATOM 646 N N . ALA A 1 97 ? 5.768 -33.867 29.803 1.00 22.81 89 ALA A N 1
ATOM 647 C CA . ALA A 1 97 ? 4.744 -33.036 29.173 1.00 22.78 89 ALA A CA 1
ATOM 648 C C . ALA A 1 97 ? 4.946 -33.007 27.666 1.00 21.65 89 ALA A C 1
ATOM 649 O O . ALA A 1 97 ? 3.992 -32.961 26.901 1.00 24.14 89 ALA A O 1
ATOM 651 N N . HIS A 1 98 ? 6.199 -33.040 27.244 1.00 20.76 90 HIS A N 1
ATOM 652 C CA . HIS A 1 98 ? 6.523 -33.123 25.831 1.00 21.35 90 HIS A CA 1
ATOM 653 C C . HIS A 1 98 ? 6.070 -34.435 25.228 1.00 21.66 90 HIS A C 1
ATOM 654 O O . HIS A 1 98 ? 5.588 -34.485 24.099 1.00 19.91 90 HIS A O 1
ATOM 661 N N . GLU A 1 99 ? 6.250 -35.504 25.989 1.00 21.89 91 GLU A N 1
ATOM 662 C CA . GLU A 1 99 ? 5.880 -36.830 25.525 1.00 23.40 91 GLU A CA 1
ATOM 663 C C . GLU A 1 99 ? 4.378 -36.955 25.403 1.00 22.18 91 GLU A C 1
ATOM 664 O O . GLU A 1 99 ? 3.876 -37.474 24.416 1.00 22.09 91 GLU A O 1
ATOM 670 N N . LYS A 1 100 ? 3.660 -36.477 26.411 1.00 20.69 92 LYS A N 1
ATOM 671 C CA . LYS A 1 100 ? 2.206 -36.571 26.409 1.00 25.01 92 LYS A CA 1
ATOM 672 C C . LYS A 1 100 ? 1.583 -35.675 25.343 1.00 22.84 92 LYS A C 1
ATOM 673 O O . LYS A 1 100 ? 0.526 -35.996 24.795 1.00 19.58 92 LYS A O 1
ATOM 679 N N . LEU A 1 101 ? 2.234 -34.544 25.075 1.00 18.74 93 LEU A N 1
ATOM 680 C CA . LEU A 1 101 ? 1.824 -33.647 23.995 1.00 21.18 93 LEU A CA 1
ATOM 681 C C . LEU A 1 101 ? 1.957 -34.332 22.631 1.00 18.09 93 LEU A C 1
ATOM 682 O O . LEU A 1 101 ? 0.992 -34.435 21.892 1.00 17.06 93 LEU A O 1
ATOM 687 N N . GLU A 1 102 ? 3.151 -34.811 22.304 1.00 16.51 94 GLU A N 1
ATOM 688 C CA . GLU A 1 102 ? 3.343 -35.538 21.050 1.00 19.12 94 GLU A CA 1
ATOM 689 C C . GLU A 1 102 ? 2.360 -36.713 20.902 1.00 18.82 94 GLU A C 1
ATOM 690 O O . GLU A 1 102 ? 1.750 -36.915 19.852 1.00 20.80 94 GLU A O 1
ATOM 696 N N . SER A 1 103 ? 2.215 -37.492 21.960 1.00 18.09 95 SER A N 1
ATOM 697 C CA . SER A 1 103 ? 1.414 -38.693 21.890 1.00 18.60 95 SER A CA 1
ATOM 698 C C . SER A 1 103 ? -0.032 -38.335 21.578 1.00 18.23 95 SER A C 1
ATOM 699 O O . SER A 1 103 ? -0.714 -39.032 20.827 1.00 21.93 95 SER A O 1
ATOM 702 N N . LYS A 1 104 ? -0.484 -37.231 22.156 1.00 22.15 96 LYS A N 1
ATOM 703 C CA . LYS A 1 104 ? -1.858 -36.759 22.004 1.00 21.60 96 LYS A CA 1
ATOM 704 C C . LYS A 1 104 ? -2.141 -36.220 20.611 1.00 18.06 96 LYS A C 1
ATOM 705 O O . LYS A 1 104 ? -3.144 -36.549 20.012 1.00 19.04 96 LYS A O 1
ATOM 711 N N . VAL A 1 105 ? -1.258 -35.368 20.110 1.00 19.35 97 VAL A N 1
ATOM 712 C CA . VAL A 1 105 ? -1.397 -34.845 18.761 1.00 18.58 97 VAL A CA 1
ATOM 713 C C . VAL A 1 105 ? -1.414 -35.987 17.746 1.00 20.87 97 VAL A C 1
ATOM 714 O O . VAL A 1 105 ? -2.202 -35.973 16.794 1.00 24.35 97 VAL A O 1
ATOM 718 N N . PHE A 1 106 ? -0.551 -36.980 17.955 1.00 22.46 98 PHE A N 1
ATOM 719 C CA . PHE A 1 106 ? -0.486 -38.126 17.052 1.00 21.04 98 PHE A CA 1
ATOM 720 C C . PHE A 1 106 ? -1.808 -38.874 16.969 1.00 23.51 98 PHE A C 1
ATOM 721 O O . PHE A 1 106 ? -2.291 -39.174 15.878 1.00 24.78 98 PHE A O 1
ATOM 729 N N . THR A 1 107 ? -2.385 -39.180 18.127 1.00 24.17 99 THR A N 1
ATOM 730 C CA . THR A 1 107 ? -3.669 -39.871 18.174 1.00 23.74 99 THR A CA 1
ATOM 731 C C . THR A 1 107 ? -4.742 -39.124 17.374 1.00 23.83 99 THR A C 1
ATOM 732 O O . THR A 1 107 ? -5.432 -39.725 16.556 1.00 23.69 99 THR A O 1
ATOM 736 N N . VAL A 1 108 ? -4.862 -37.813 17.587 1.00 24.53 100 VAL A N 1
ATOM 737 C CA . VAL A 1 108 ? -5.808 -37.001 16.812 1.00 24.54 100 VAL A CA 1
ATOM 738 C C . VAL A 1 108 ? -5.497 -37.088 15.318 1.00 21.40 100 VAL A C 1
ATOM 739 O O . VAL A 1 108 ? -6.399 -37.216 14.489 1.00 19.31 100 VAL A O 1
ATOM 743 N N . LEU A 1 109 ? -4.206 -37.022 14.998 1.00 20.67 101 LEU A N 1
ATOM 744 C CA . LEU A 1 109 ? -3.725 -37.146 13.625 1.00 24.45 101 LEU A CA 1
ATOM 745 C C . LEU A 1 109 ? -4.070 -38.516 13.043 1.00 26.50 101 LEU A C 1
ATOM 746 O O . LEU A 1 109 ? -4.654 -38.619 11.965 1.00 24.50 101 LEU A O 1
ATOM 751 N N . ALA A 1 110 ? -3.699 -39.558 13.777 1.00 25.04 102 ALA A N 1
ATOM 752 C CA . ALA A 1 110 ? -3.919 -40.940 13.365 1.00 29.45 102 ALA A CA 1
ATOM 753 C C . ALA A 1 110 ? -5.362 -41.239 12.957 1.00 25.04 102 ALA A C 1
ATOM 754 O O . ALA A 1 110 ? -5.601 -42.107 12.119 1.00 25.65 102 ALA A O 1
ATOM 756 N N . ARG A 1 111 ? -6.329 -40.536 13.537 1.00 27.00 103 ARG A N 1
ATOM 757 C CA . ARG A 1 111 ? -7.729 -40.861 13.241 1.00 27.88 103 ARG A CA 1
ATOM 758 C C . ARG A 1 111 ? -8.343 -39.900 12.247 1.00 30.18 103 ARG A C 1
ATOM 759 O O . ARG A 1 111 ? -9.545 -39.918 12.017 1.00 30.72 103 ARG A O 1
ATOM 767 N N . GLY A 1 112 ? -7.514 -39.046 11.664 1.00 30.79 104 GLY A N 1
ATOM 768 C CA . GLY A 1 112 ? -7.993 -38.126 10.651 1.00 29.11 104 GLY A CA 1
ATOM 769 C C . GLY A 1 112 ? -8.505 -36.782 11.138 1.00 24.62 104 GLY A C 1
ATOM 770 O O . GLY A 1 112 ? -8.866 -35.944 10.322 1.00 25.57 104 GLY A O 1
ATOM 771 N N . ALA A 1 113 ? -8.541 -36.561 12.450 1.00 27.30 105 ALA A N 1
ATOM 772 C CA . ALA A 1 113 ? -8.983 -35.269 12.981 1.00 23.20 105 ALA A CA 1
ATOM 773 C C . ALA A 1 113 ? -7.864 -34.231 12.881 1.00 23.37 105 ALA A C 1
ATOM 774 O O . ALA A 1 113 ? -6.717 -34.583 12.619 1.00 21.53 105 ALA A O 1
ATOM 776 N N . PHE A 1 114 ? -8.200 -32.957 13.072 1.00 21.09 106 PHE A N 1
ATOM 777 C CA . PHE A 1 114 ? -7.210 -31.882 12.964 1.00 20.57 106 PHE A CA 1
ATOM 778 C C . PHE A 1 114 ? -6.855 -31.292 14.330 1.00 19.50 106 PHE A C 1
ATOM 779 O O . PHE A 1 114 ? -7.705 -30.687 14.996 1.00 20.57 106 PHE A O 1
ATOM 787 N N . PRO A 1 115 ? -5.586 -31.454 14.744 1.00 18.98 107 PRO A N 1
ATOM 788 C CA . PRO A 1 115 ? -5.109 -30.931 16.025 1.00 18.86 107 PRO A CA 1
ATOM 789 C C . PRO A 1 115 ? -4.678 -29.459 15.931 1.00 18.30 107 PRO A C 1
ATOM 790 O O . PRO A 1 115 ? -3.891 -29.090 15.047 1.00 18.22 107 PRO A O 1
ATOM 794 N N . PHE A 1 116 ? -5.195 -28.630 16.837 1.00 17.39 108 PHE A N 1
ATOM 795 C CA . PHE A 1 116 ? -4.692 -27.265 17.006 1.00 19.69 108 PHE A CA 1
ATOM 796 C C . PHE A 1 116 ? -4.157 -27.118 18.424 1.00 17.40 108 PHE A C 1
ATOM 797 O O . PHE A 1 116 ? -4.894 -27.320 19.402 1.00 18.35 108 PHE A O 1
ATOM 805 N N . VAL A 1 117 ? -2.877 -26.784 18.541 1.00 14.18 109 VAL A N 1
ATOM 806 C CA . VAL A 1 117 ? -2.234 -26.727 19.848 1.00 14.32 109 VAL A CA 1
ATOM 807 C C . VAL A 1 117 ? -1.972 -25.286 20.248 1.00 13.41 109 VAL A C 1
ATOM 808 O O . VAL A 1 117 ? -1.245 -24.563 19.567 1.00 14.55 109 VAL A O 1
ATOM 812 N N . ILE A 1 118 ? -2.579 -24.862 21.348 1.00 14.86 110 ILE A N 1
ATOM 813 C CA . ILE A 1 118 ? -2.370 -23.507 21.837 1.00 15.02 110 ILE A CA 1
ATOM 814 C C . ILE A 1 118 ? -1.361 -23.511 22.980 1.00 15.60 110 ILE A C 1
ATOM 815 O O . ILE A 1 118 ? -1.520 -24.246 23.951 1.00 15.95 110 ILE A O 1
ATOM 820 N N . GLY A 1 119 ? -0.313 -22.699 22.837 1.00 14.24 111 GLY A N 1
ATOM 821 C CA . GLY A 1 119 ? 0.733 -22.593 23.837 1.00 16.22 111 GLY A CA 1
ATOM 822 C C . GLY A 1 119 ? 0.703 -21.271 24.597 1.00 18.37 111 GLY A C 1
ATOM 823 O O . GLY A 1 119 ? -0.157 -20.412 24.348 1.00 18.86 111 GLY A O 1
ATOM 824 N N . GLY A 1 120 ? 1.672 -21.086 25.492 1.00 17.39 112 GLY A N 1
ATOM 825 C CA . GLY A 1 120 ? 2.808 -21.987 25.610 1.00 13.85 112 GLY A CA 1
ATOM 826 C C . GLY A 1 120 ? 3.937 -21.461 24.737 1.00 18.41 112 GLY A C 1
ATOM 827 O O . GLY A 1 120 ? 3.685 -20.730 23.789 1.00 17.40 112 GLY A O 1
ATOM 828 N N . GLY A 1 121 ? 5.181 -21.818 25.047 1.00 17.99 113 GLY A N 1
ATOM 829 C CA . GLY A 1 121 ? 6.324 -21.384 24.251 1.00 18.84 113 GLY A CA 1
ATOM 830 C C . GLY A 1 121 ? 6.672 -22.239 23.035 1.00 18.11 113 GLY A C 1
ATOM 831 O O . GLY A 1 121 ? 6.169 -23.345 22.875 1.00 16.84 113 GLY A O 1
ATOM 832 N N . ASN A 1 122 ? 7.559 -21.712 22.190 1.00 20.62 114 ASN A N 1
ATOM 833 C CA . ASN A 1 122 ? 7.993 -22.343 20.934 1.00 18.03 114 ASN A CA 1
ATOM 834 C C . ASN A 1 122 ? 8.266 -23.837 21.028 1.00 18.67 114 ASN A C 1
ATOM 835 O O . ASN A 1 122 ? 8.104 -24.580 20.043 1.00 18.63 114 ASN A O 1
ATOM 840 N N . ASP A 1 123 ? 8.710 -24.268 22.205 1.00 17.29 115 ASP A N 1
ATOM 841 C CA . ASP A 1 123 ? 9.262 -25.617 22.376 1.00 20.38 115 ASP A CA 1
ATOM 842 C C . ASP A 1 123 ? 8.251 -26.746 22.122 1.00 18.68 115 ASP A C 1
ATOM 843 O O . ASP A 1 123 ? 8.634 -27.873 21.809 1.00 20.55 115 ASP A O 1
ATOM 848 N N . GLN A 1 124 ? 6.965 -26.420 22.239 1.00 17.87 116 GLN A N 1
ATOM 849 C CA . GLN A 1 124 ? 5.886 -27.348 21.936 1.00 17.06 116 GLN A CA 1
ATOM 850 C C . GLN A 1 124 ? 5.969 -27.872 20.497 1.00 17.49 116 GLN A C 1
ATOM 851 O O . GLN A 1 124 ? 5.445 -28.944 20.191 1.00 17.35 116 GLN A O 1
ATOM 857 N N . SER A 1 125 ? 6.622 -27.109 19.621 1.00 16.24 117 SER A N 1
ATOM 858 C CA . SER A 1 125 ? 6.650 -27.426 18.201 1.00 15.94 117 SER A CA 1
ATOM 859 C C . SER A 1 125 ? 7.442 -28.687 17.908 1.00 19.51 117 SER A C 1
ATOM 860 O O . SER A 1 125 ? 7.176 -29.371 16.923 1.00 20.08 117 SER A O 1
ATOM 863 N N . ALA A 1 126 ? 8.419 -28.993 18.759 1.00 19.26 118 ALA A N 1
ATOM 864 C CA . ALA A 1 126 ? 9.209 -30.205 18.579 1.00 17.54 118 ALA A CA 1
ATOM 865 C C . ALA A 1 126 ? 8.340 -31.464 18.729 1.00 18.13 118 ALA A C 1
ATOM 866 O O . ALA A 1 126 ? 8.272 -32.280 17.810 1.00 20.16 118 ALA A O 1
ATOM 868 N N . PRO A 1 127 ? 7.650 -31.612 19.878 1.00 19.49 119 PRO A N 1
ATOM 869 C CA . PRO A 1 127 ? 6.710 -32.726 20.062 1.00 18.64 119 PRO A CA 1
ATOM 870 C C . PRO A 1 127 ? 5.696 -32.802 18.926 1.00 18.99 119 PRO A C 1
ATOM 871 O O . PRO A 1 127 ? 5.431 -33.873 18.386 1.00 19.10 119 PRO A O 1
ATOM 875 N N . ASN A 1 128 ? 5.123 -31.651 18.589 1.00 18.11 120 ASN A N 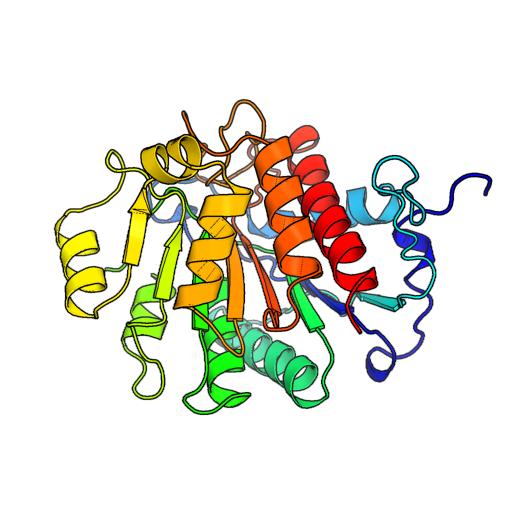1
ATOM 876 C CA . ASN A 1 128 ? 4.129 -31.536 17.528 1.00 18.24 120 ASN A CA 1
ATOM 877 C C . ASN A 1 128 ? 4.622 -32.038 16.175 1.00 18.45 120 ASN A C 1
ATOM 878 O O . ASN A 1 128 ? 3.916 -32.751 15.472 1.00 20.82 120 ASN A O 1
ATOM 883 N N . GLY A 1 129 ? 5.837 -31.650 15.815 1.00 18.20 121 GLY A N 1
ATOM 884 C CA . GLY A 1 129 ? 6.446 -32.106 14.584 1.00 20.17 121 GLY A CA 1
ATOM 885 C C . GLY A 1 129 ? 6.718 -33.601 14.558 1.00 19.96 121 GLY A C 1
ATOM 886 O O . GLY A 1 129 ? 6.519 -34.251 13.531 1.00 20.64 121 GLY A O 1
ATOM 887 N N . ARG A 1 130 ? 7.187 -34.150 15.677 1.00 20.38 122 ARG A N 1
ATOM 888 C CA . ARG A 1 130 ? 7.434 -35.591 15.762 1.00 19.81 122 ARG A CA 1
ATOM 889 C C . ARG A 1 130 ? 6.137 -36.390 15.633 1.00 20.42 122 ARG A C 1
ATOM 890 O O . ARG A 1 130 ? 6.106 -37.444 14.991 1.00 22.51 122 ARG A O 1
ATOM 898 N N . ALA A 1 131 ? 5.069 -35.882 16.245 1.00 20.60 123 ALA A N 1
ATOM 899 C CA . ALA A 1 131 ? 3.724 -36.416 16.020 1.00 20.41 123 ALA A CA 1
ATOM 900 C C . ALA A 1 131 ? 3.391 -36.497 14.523 1.00 22.59 123 ALA A C 1
ATOM 901 O O . ALA A 1 131 ? 2.750 -37.453 14.075 1.00 22.28 123 ALA A O 1
ATOM 903 N N . MET A 1 132 ? 3.833 -35.491 13.763 1.00 20.73 124 MET A N 1
ATOM 904 C CA . MET A 1 132 ? 3.633 -35.448 12.312 1.00 20.84 124 MET A CA 1
ATOM 905 C C . MET A 1 132 ? 4.501 -36.472 11.596 1.00 21.87 124 MET A C 1
ATOM 906 O O . MET A 1 132 ? 4.031 -37.165 10.700 1.00 22.70 124 MET A O 1
ATOM 911 N N . LEU A 1 133 ? 5.769 -36.550 11.992 1.00 20.87 125 LEU A N 1
ATOM 912 C CA . LEU A 1 133 ? 6.717 -37.478 11.381 1.00 22.53 125 LEU A C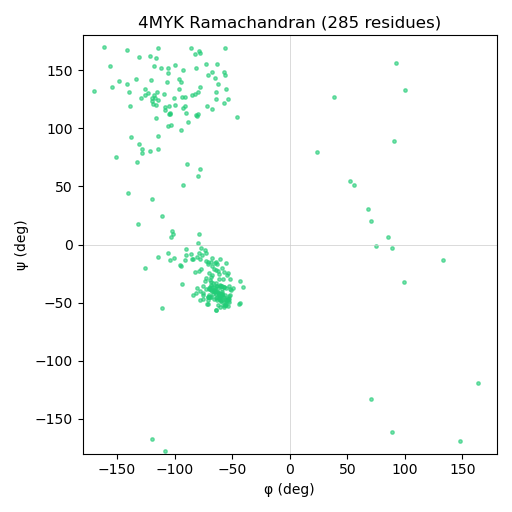A 1
ATOM 913 C C . LEU A 1 133 ? 6.354 -38.937 11.640 1.00 24.07 125 LEU A C 1
ATOM 914 O O . LEU A 1 133 ? 6.801 -39.829 10.916 1.00 27.90 125 LEU A O 1
ATOM 919 N N . ARG A 1 134 ? 5.557 -39.176 12.677 1.00 20.24 126 ARG A N 1
ATOM 920 C CA . ARG A 1 134 ? 5.063 -40.520 12.960 1.00 21.13 126 ARG A CA 1
ATOM 921 C C . ARG A 1 134 ? 3.836 -40.777 12.122 1.00 23.33 126 ARG A C 1
ATOM 922 O O . ARG A 1 134 ? 3.668 -41.857 11.562 1.00 26.48 126 ARG A O 1
ATOM 930 N N . ALA A 1 135 ? 2.965 -39.780 12.050 1.00 19.91 127 ALA A N 1
ATOM 931 C CA . ALA A 1 135 ? 1.695 -39.942 11.362 1.00 22.02 127 ALA A CA 1
ATOM 932 C C . ALA A 1 135 ? 1.851 -40.073 9.841 1.00 25.82 127 ALA A C 1
ATOM 933 O O . ALA A 1 135 ? 1.101 -40.820 9.204 1.00 25.17 127 ALA A O 1
ATOM 935 N N . PHE A 1 136 ? 2.808 -39.345 9.264 1.00 20.63 128 PHE A N 1
ATOM 936 C CA . PHE A 1 136 ? 3.079 -39.420 7.828 1.00 22.58 128 PHE A CA 1
ATOM 937 C C . PHE A 1 136 ? 4.559 -39.673 7.614 1.00 24.08 128 PHE A C 1
ATOM 938 O O . PHE A 1 136 ? 5.322 -38.755 7.313 1.00 22.74 128 PHE A O 1
ATOM 946 N N . PRO A 1 137 ? 4.972 -40.935 7.791 1.00 25.95 129 PRO A N 1
ATOM 947 C CA . PRO A 1 137 ? 6.358 -41.380 7.635 1.00 22.70 129 PRO A CA 1
ATOM 948 C C . PRO A 1 137 ? 7.023 -40.846 6.369 1.00 21.81 129 PRO A C 1
ATOM 949 O O . PRO A 1 137 ? 6.667 -41.250 5.260 1.00 21.64 129 PRO A O 1
ATOM 953 N N . GLY A 1 138 ? 7.976 -39.934 6.554 1.00 25.76 130 GLY A N 1
ATOM 954 C CA . GLY A 1 138 ? 8.814 -39.426 5.479 1.00 24.84 130 GLY A CA 1
ATOM 955 C C . GLY A 1 138 ? 8.165 -38.445 4.521 1.00 25.68 130 GLY A C 1
ATOM 956 O O . GLY A 1 138 ? 8.821 -37.944 3.613 1.00 26.91 130 GLY A O 1
ATOM 957 N N . ASP A 1 139 ? 6.883 -38.159 4.726 1.00 26.68 131 ASP A N 1
ATOM 958 C CA . ASP A 1 139 ? 6.132 -37.299 3.809 1.00 25.41 131 ASP A CA 1
ATOM 959 C C . ASP A 1 139 ? 5.575 -36.039 4.489 1.00 25.46 131 ASP A C 1
ATOM 960 O O . ASP A 1 139 ? 4.454 -35.612 4.188 1.00 23.51 131 ASP A O 1
ATOM 965 N N . VAL A 1 140 ? 6.353 -35.445 5.391 1.00 18.61 132 VAL A N 1
ATOM 966 C CA . VAL A 1 140 ? 5.888 -34.287 6.137 1.00 20.05 132 VAL A CA 1
ATOM 967 C C . VAL A 1 140 ? 6.557 -32.999 5.662 1.00 19.37 132 VAL A C 1
ATOM 968 O O . VAL A 1 140 ? 7.751 -32.979 5.366 1.00 20.23 132 VAL A O 1
ATOM 972 N N . GLY A 1 141 ? 5.763 -31.935 5.581 1.00 17.58 133 GLY A N 1
ATOM 973 C CA . GLY A 1 141 ? 6.269 -30.592 5.368 1.00 19.81 133 GLY A CA 1
ATOM 974 C C . GLY A 1 141 ? 6.057 -29.728 6.606 1.00 16.02 133 GLY A C 1
ATOM 975 O O . GLY A 1 141 ? 5.141 -29.961 7.388 1.00 18.99 133 GLY A O 1
ATOM 976 N N . VAL A 1 142 ? 6.913 -28.733 6.793 1.00 17.76 134 VAL A N 1
ATOM 977 C CA . VAL A 1 142 ? 6.835 -27.868 7.972 1.00 18.76 134 VAL A CA 1
ATOM 978 C C . VAL A 1 142 ? 7.104 -26.397 7.627 1.00 17.33 134 VAL A C 1
ATOM 979 O O . VAL A 1 142 ? 8.082 -26.076 6.946 1.00 16.82 134 VAL A O 1
ATOM 983 N N . ILE A 1 143 ? 6.225 -25.512 8.093 1.00 17.45 135 ILE A N 1
ATOM 984 C CA . ILE A 1 143 ? 6.484 -24.075 8.006 1.00 18.74 135 ILE A CA 1
ATOM 985 C C . ILE A 1 143 ? 6.512 -23.407 9.388 1.00 19.01 135 ILE A C 1
ATOM 986 O O . ILE A 1 143 ? 5.578 -23.552 10.186 1.00 17.81 135 ILE A O 1
ATOM 991 N N . ASN A 1 144 ? 7.609 -22.704 9.669 1.00 19.61 136 ASN A N 1
ATOM 992 C CA . ASN A 1 144 ? 7.749 -21.920 10.891 1.00 17.25 136 ASN A CA 1
ATOM 993 C C . ASN A 1 144 ? 7.548 -20.431 10.584 1.00 16.25 136 ASN A C 1
ATOM 994 O O . ASN A 1 144 ? 8.436 -19.775 10.022 1.00 16.81 136 ASN A O 1
ATOM 999 N N . VAL A 1 145 ? 6.361 -19.928 10.930 1.00 14.33 137 VAL A N 1
ATOM 1000 C CA . VAL A 1 145 ? 6.065 -18.497 10.920 1.00 16.72 137 VAL A CA 1
ATOM 1001 C C . VAL A 1 145 ? 6.604 -17.894 12.214 1.00 16.88 137 VAL A C 1
ATOM 1002 O O . VAL A 1 145 ? 6.082 -18.167 13.308 1.00 14.77 137 VAL A O 1
ATOM 1006 N N . ASP A 1 146 ? 7.647 -17.078 12.086 1.00 14.79 138 ASP A N 1
ATOM 1007 C CA . ASP A 1 146 ? 8.423 -16.691 13.242 1.00 14.72 138 ASP A CA 1
ATOM 1008 C C . ASP A 1 146 ? 9.379 -15.591 12.836 1.00 15.59 138 ASP A C 1
ATOM 1009 O O . ASP A 1 146 ? 10.044 -15.702 11.809 1.00 15.12 138 ASP A O 1
ATOM 1014 N N . SER A 1 147 ? 9.433 -14.523 13.633 1.00 18.68 139 SER A N 1
ATOM 1015 C CA . SER A 1 147 ? 10.376 -13.431 13.386 1.00 15.32 139 SER A CA 1
ATOM 1016 C C . SER A 1 147 ? 11.780 -13.899 13.734 1.00 19.00 139 SER A C 1
ATOM 1017 O O . SER A 1 147 ? 12.772 -13.270 13.376 1.00 21.73 139 SER A O 1
ATOM 1020 N N . HIS A 1 148 ? 11.836 -15.020 14.443 1.00 20.61 140 HIS A N 1
ATOM 1021 C CA . HIS A 1 148 ? 13.087 -15.609 14.890 1.00 23.53 140 HIS A CA 1
ATOM 1022 C C . HIS A 1 148 ? 13.423 -16.846 14.061 1.00 23.63 140 HIS A C 1
ATOM 1023 O O . HIS A 1 148 ? 12.545 -17.566 13.576 1.00 21.09 140 HIS A O 1
ATOM 1030 N N . LEU A 1 149 ? 14.719 -17.056 13.890 1.00 28.09 141 LEU A N 1
ATOM 1031 C CA . LEU A 1 149 ? 15.251 -18.246 13.268 1.00 29.14 141 LEU A CA 1
ATOM 1032 C C . LEU A 1 149 ? 16.337 -18.734 14.220 1.00 34.78 141 LEU A C 1
ATOM 1033 O O . LEU A 1 149 ? 17.508 -18.378 14.086 1.00 33.59 141 LEU A O 1
ATOM 1038 N N . ASP A 1 150 ? 15.916 -19.521 15.209 1.00 35.98 142 ASP A N 1
ATOM 1039 C CA . ASP A 1 150 ? 16.782 -19.967 16.300 1.00 34.74 142 ASP A CA 1
ATOM 1040 C C . ASP A 1 150 ? 16.943 -21.482 16.263 1.00 35.93 142 ASP A C 1
ATOM 1041 O O . ASP A 1 150 ? 16.010 -22.231 16.566 1.00 33.94 142 ASP A O 1
ATOM 1046 N N . VAL A 1 151 ? 18.128 -21.942 15.884 1.00 37.68 143 VAL A N 1
ATOM 1047 C CA . VAL A 1 151 ? 18.286 -23.360 15.633 1.00 34.33 143 VAL A CA 1
ATOM 1048 C C . VAL A 1 151 ? 19.622 -23.900 16.136 1.00 37.24 143 VAL A C 1
ATOM 1049 O O . VAL A 1 151 ? 20.272 -24.683 15.456 1.00 36.72 143 VAL A O 1
ATOM 1053 N N . ARG A 1 152 ? 20.006 -23.498 17.347 1.00 40.77 144 ARG A N 1
ATOM 1054 C CA . ARG A 1 152 ? 21.302 -23.859 17.935 1.00 38.05 144 ARG A CA 1
ATOM 1055 C C . ARG A 1 152 ? 21.412 -25.325 18.374 1.00 40.68 144 ARG A C 1
ATOM 1056 O O . ARG A 1 152 ? 21.577 -25.633 19.562 1.00 41.35 144 ARG A O 1
ATOM 1064 N N . GLY A 1 163 ? 13.824 -27.024 23.783 1.00 34.04 155 GLY A N 1
ATOM 1065 C CA . GLY A 1 163 ? 15.035 -26.381 23.302 1.00 31.14 155 GLY A CA 1
ATOM 1066 C C . GLY A 1 163 ? 15.098 -26.347 21.785 1.00 32.03 155 GLY A C 1
ATOM 1067 O O . GLY A 1 163 ? 14.962 -27.386 21.150 1.00 31.94 155 GLY A O 1
ATOM 1068 N N . THR A 1 164 ? 15.312 -25.165 21.205 1.00 34.79 156 THR A N 1
ATOM 1069 C CA . THR A 1 164 ? 15.360 -24.996 19.747 1.00 27.28 156 THR A CA 1
ATOM 1070 C C . THR A 1 164 ? 14.604 -26.084 18.975 1.00 28.67 156 THR A C 1
ATOM 1071 O O . THR A 1 164 ? 15.209 -27.024 18.450 1.00 25.22 156 THR A O 1
ATOM 1075 N N . PRO A 1 165 ? 13.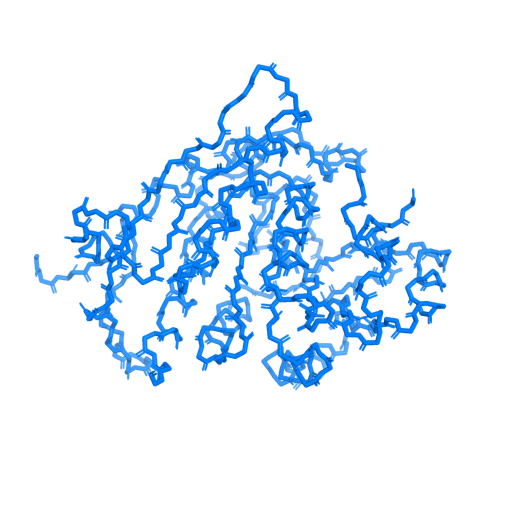269 -25.953 18.896 1.00 25.04 157 PRO A N 1
ATOM 1076 C CA . PRO A 1 165 ? 12.373 -26.990 18.352 1.00 24.77 157 PRO A CA 1
ATOM 1077 C C . PRO A 1 165 ? 12.646 -27.427 16.900 1.00 21.32 157 PRO A C 1
ATOM 1078 O O . PRO A 1 165 ? 12.376 -28.577 16.550 1.00 19.22 157 PRO A O 1
ATOM 1082 N N . PHE A 1 166 ? 13.166 -26.533 16.068 1.00 20.83 158 PHE A N 1
ATOM 1083 C CA . PHE A 1 166 ? 13.288 -26.851 14.650 1.00 22.85 158 PHE A CA 1
ATOM 1084 C C . PHE A 1 166 ? 14.653 -27.413 14.298 1.00 22.09 158 PHE A C 1
ATOM 1085 O O . PHE A 1 166 ? 14.832 -28.063 13.272 1.00 21.92 158 PHE A O 1
ATOM 1093 N N . ARG A 1 167 ? 15.612 -27.179 15.176 1.00 23.13 159 ARG A N 1
ATOM 1094 C CA . ARG A 1 167 ? 16.858 -27.919 15.114 1.00 26.85 159 ARG A CA 1
ATOM 1095 C C . ARG A 1 167 ? 16.493 -29.384 15.241 1.00 24.58 159 ARG A C 1
ATOM 1096 O O . ARG A 1 167 ? 16.934 -30.206 14.445 1.00 23.74 159 ARG A O 1
ATOM 1104 N N . GLN A 1 168 ? 15.653 -29.689 16.226 1.00 22.90 160 GLN A N 1
ATOM 1105 C CA . GLN A 1 168 ? 15.265 -31.064 16.527 1.00 23.75 160 GLN A CA 1
ATOM 1106 C C . GLN A 1 168 ? 14.622 -31.734 15.344 1.00 25.14 160 GLN A C 1
ATOM 1107 O O . GLN A 1 168 ? 14.829 -32.916 15.100 1.00 24.91 160 GLN A O 1
ATOM 1113 N N . LEU A 1 169 ? 13.823 -30.978 14.613 1.00 22.68 161 LEU A N 1
ATOM 1114 C CA . LEU A 1 169 ? 13.131 -31.558 13.486 1.00 23.37 161 LEU A CA 1
ATOM 1115 C C . LEU A 1 169 ? 14.075 -31.704 12.278 1.00 23.63 161 LEU A C 1
ATOM 1116 O O . LEU A 1 169 ? 14.067 -32.727 11.594 1.00 24.63 161 LEU A O 1
ATOM 1121 N N . LEU A 1 170 ? 14.924 -30.711 12.040 1.00 24.07 162 LEU A N 1
ATOM 1122 C CA . LEU A 1 170 ? 15.907 -30.822 10.961 1.00 25.09 162 LEU A CA 1
ATOM 1123 C C . LEU A 1 170 ? 16.864 -31.985 11.195 1.00 23.35 162 LEU A C 1
ATOM 1124 O O . LEU A 1 170 ? 17.376 -32.581 10.247 1.00 25.67 162 LEU A O 1
ATOM 1129 N N . GLU A 1 171 ? 17.100 -32.303 12.462 1.00 23.48 163 GLU A N 1
ATOM 1130 C CA . GLU A 1 171 ? 17.975 -33.411 12.814 1.00 27.15 163 GLU A CA 1
ATOM 1131 C C . GLU A 1 171 ? 17.282 -34.769 12.696 1.00 27.57 163 GLU A C 1
ATOM 1132 O O . GLU A 1 171 ? 17.896 -35.798 12.975 1.00 27.49 163 GLU A O 1
ATOM 1138 N N . GLU A 1 172 ? 16.015 -34.777 12.283 1.00 25.04 164 GLU A N 1
ATOM 1139 C CA . GLU A 1 172 ? 15.272 -36.029 12.110 1.00 26.31 164 GLU A CA 1
ATOM 1140 C C . GLU A 1 172 ? 15.611 -36.735 10.797 1.00 26.52 164 GLU A C 1
ATOM 1141 O O . GLU A 1 172 ? 15.600 -36.118 9.734 1.00 24.90 164 GLU A O 1
ATOM 1147 N N . SER A 1 173 ? 15.906 -38.032 10.884 1.00 29.77 165 SER A N 1
ATOM 1148 C CA . SER A 1 173 ? 16.171 -38.856 9.705 1.00 29.34 165 SER A CA 1
ATOM 1149 C C . SER A 1 173 ? 15.043 -38.747 8.695 1.00 27.79 165 SER A C 1
ATOM 1150 O O . SER A 1 173 ? 15.273 -38.538 7.502 1.00 27.52 165 SER A O 1
ATOM 1153 N N . SER A 1 174 ? 13.820 -38.905 9.183 1.00 27.15 166 SER A N 1
ATOM 1154 C CA . SER A 1 174 ? 12.652 -39.011 8.316 1.00 25.68 166 SER A CA 1
ATOM 1155 C C . SER A 1 174 ? 12.317 -37.723 7.564 1.00 23.89 166 SER A C 1
ATOM 1156 O O . SER A 1 174 ? 11.736 -37.770 6.477 1.00 25.06 166 SER A O 1
ATOM 1159 N N . PHE A 1 175 ? 12.701 -36.582 8.132 1.00 21.78 167 PHE A N 1
ATOM 1160 C CA . PHE A 1 175 ? 12.228 -35.289 7.646 1.00 22.14 167 PHE A CA 1
ATOM 1161 C C . PHE A 1 175 ? 13.146 -34.636 6.636 1.00 21.31 167 PHE A C 1
ATOM 1162 O O . PHE A 1 175 ? 14.338 -34.439 6.904 1.00 23.71 167 PHE A O 1
ATOM 1170 N N . SER A 1 176 ? 12.574 -34.273 5.490 1.00 18.71 168 SER A N 1
ATOM 1171 C CA . SER A 1 176 ? 13.328 -33.644 4.418 1.00 20.24 168 SER A CA 1
ATOM 1172 C C . SER A 1 176 ? 13.321 -32.124 4.515 1.00 22.37 168 SER A C 1
ATOM 1173 O O . SER A 1 176 ? 12.268 -31.490 4.434 1.00 21.84 168 SER A O 1
ATOM 1176 N N . GLY A 1 177 ? 14.514 -31.555 4.654 1.00 24.58 169 GLY A N 1
ATOM 1177 C CA . GLY A 1 177 ? 14.699 -30.121 4.771 1.00 19.42 169 GLY A CA 1
ATOM 1178 C C . GLY A 1 177 ? 14.247 -29.294 3.583 1.00 18.16 169 GLY A C 1
ATOM 1179 O O . GLY A 1 177 ? 13.941 -28.121 3.746 1.00 19.18 169 GLY A O 1
ATOM 1180 N N . LYS A 1 178 ? 14.215 -29.882 2.391 1.00 18.47 170 LYS A N 1
ATOM 1181 C CA . LYS A 1 178 ? 13.696 -29.175 1.227 1.00 20.10 170 LYS A CA 1
ATOM 1182 C C . LYS A 1 178 ? 12.245 -28.802 1.460 1.00 17.63 170 LYS A C 1
ATOM 1183 O O . LYS A 1 178 ? 11.671 -28.020 0.712 1.00 19.04 170 LYS A O 1
ATOM 1189 N N . ARG A 1 179 ? 11.644 -29.379 2.494 1.00 17.99 171 ARG A N 1
ATOM 1190 C CA . ARG A 1 179 ? 10.233 -29.116 2.789 1.00 19.18 171 ARG A CA 1
ATOM 1191 C C . ARG A 1 179 ? 10.039 -28.311 4.073 1.00 16.09 171 ARG A C 1
ATOM 1192 O O . ARG A 1 179 ? 8.985 -28.347 4.696 1.00 13.78 171 ARG A O 1
ATOM 1200 N N . PHE A 1 180 ? 11.078 -27.563 4.433 1.00 20.15 172 PHE A N 1
ATOM 1201 C CA . PHE A 1 180 ? 11.033 -26.692 5.599 1.00 18.82 172 PHE A CA 1
ATOM 1202 C C . PHE A 1 180 ? 11.185 -25.219 5.227 1.00 17.80 172 PHE A C 1
ATOM 1203 O O . PHE A 1 180 ? 12.128 -24.824 4.551 1.00 18.42 172 PHE A O 1
ATOM 1211 N N . VAL A 1 181 ? 10.236 -24.409 5.674 1.00 18.62 173 VAL A N 1
ATOM 1212 C CA . VAL A 1 181 ? 10.279 -22.980 5.406 1.00 19.08 173 VAL A CA 1
ATOM 1213 C C . VAL A 1 181 ? 10.254 -22.160 6.701 1.00 17.93 173 VAL A C 1
ATOM 1214 O O . VAL A 1 181 ? 9.432 -22.392 7.587 1.00 16.65 173 VAL A O 1
ATOM 1218 N N . GLU A 1 182 ? 11.193 -21.225 6.801 1.00 18.18 174 GLU A N 1
ATOM 1219 C CA . GLU A 1 182 ? 11.175 -20.194 7.827 1.00 19.54 174 GLU A CA 1
ATOM 1220 C C . GLU A 1 182 ? 10.458 -19.015 7.202 1.00 17.26 174 GLU A C 1
ATOM 1221 O O . GLU A 1 182 ? 10.915 -18.470 6.202 1.00 17.23 174 GLU A O 1
ATOM 1227 N N . PHE A 1 183 ? 9.327 -18.637 7.781 1.00 16.38 175 PHE A N 1
ATOM 1228 C CA . PHE A 1 183 ? 8.456 -17.650 7.166 1.00 15.92 175 PHE A CA 1
ATOM 1229 C C . PHE A 1 183 ? 8.359 -16.365 7.976 1.00 15.02 175 PHE A C 1
ATOM 1230 O O . PHE A 1 183 ? 8.019 -16.395 9.156 1.00 16.60 175 PHE A O 1
ATOM 1238 N N . ALA A 1 184 ? 8.667 -15.244 7.328 1.00 15.85 176 ALA A N 1
ATOM 1239 C CA . ALA A 1 184 ? 8.608 -13.922 7.955 1.00 15.46 176 ALA A CA 1
ATOM 1240 C C . ALA A 1 184 ? 9.663 -13.751 9.035 1.00 16.12 176 ALA A C 1
ATOM 1241 O O . ALA A 1 184 ? 9.456 -13.033 10.009 1.00 17.47 176 ALA A O 1
ATOM 1243 N N . CYS A 1 185 ? 10.791 -14.424 8.864 1.00 14.49 177 CYS A N 1
ATOM 1244 C CA . CYS A 1 185 ? 11.923 -14.226 9.749 1.00 16.87 177 CYS A CA 1
ATOM 1245 C C . CYS A 1 185 ? 12.584 -12.864 9.477 1.00 17.50 177 CYS A C 1
ATOM 1246 O O . CYS A 1 185 ? 12.474 -12.314 8.377 1.00 16.72 177 CYS A O 1
ATOM 1249 N N . GLN A 1 186 ? 13.260 -12.332 10.492 1.00 15.04 178 GLN A N 1
ATOM 1250 C CA . GLN A 1 186 ? 13.812 -10.981 10.445 1.00 17.34 178 GLN A CA 1
ATOM 1251 C C . GLN A 1 186 ? 15.353 -10.975 10.520 1.00 21.01 178 GLN A C 1
ATOM 1252 O O . GLN A 1 186 ? 15.921 -11.464 11.492 1.00 18.03 178 GLN A O 1
ATOM 1258 N N . GLY A 1 187 ? 16.013 -10.427 9.495 1.00 15.22 179 GLY A N 1
ATOM 1259 C CA . GLY A 1 187 ? 17.468 -10.424 9.417 1.00 17.86 179 GLY A CA 1
ATOM 1260 C C . GLY A 1 187 ? 18.212 -9.748 10.567 1.00 20.11 179 GLY A C 1
ATOM 1261 O O . GLY A 1 187 ? 19.395 -10.002 10.794 1.00 20.75 179 GLY A O 1
ATOM 1262 N N . SER A 1 188 ? 17.517 -8.887 11.299 1.00 18.11 180 SER A N 1
ATOM 1263 C CA . SER A 1 188 ? 18.087 -8.204 12.460 1.00 20.03 180 SER A CA 1
ATOM 1264 C C . SER A 1 188 ? 18.116 -9.097 13.694 1.00 21.77 180 SER A C 1
ATOM 1265 O O . SER A 1 188 ? 18.681 -8.730 14.725 1.00 22.59 180 SER A O 1
ATOM 1268 N N . GLN A 1 189 ? 17.492 -10.263 13.571 1.00 21.36 181 GLN A N 1
ATOM 1269 C CA . GLN A 1 189 ? 17.307 -11.198 14.673 1.00 25.44 181 GLN A CA 1
ATOM 1270 C C . GLN A 1 189 ? 17.700 -12.613 14.291 1.00 26.40 181 GLN A C 1
ATOM 1271 O O . GLN A 1 189 ? 17.284 -13.558 14.960 1.00 31.64 181 GLN A O 1
ATOM 1277 N N . CYS A 1 190 ? 18.461 -12.780 13.214 1.00 22.29 182 CYS A N 1
ATOM 1278 C CA A CYS A 1 190 ? 18.828 -14.123 12.793 0.70 27.11 182 CYS A CA 1
ATOM 1279 C CA B CYS A 1 190 ? 18.829 -14.116 12.729 0.30 27.04 182 CYS A CA 1
ATOM 1280 C C . CYS A 1 190 ? 20.334 -14.319 12.590 1.00 27.93 182 CYS A C 1
ATOM 1281 O O . CYS A 1 190 ? 20.949 -13.731 11.698 1.00 33.05 182 CYS A O 1
ATOM 1286 N N . GLY A 1 191 ? 20.921 -15.152 13.451 1.00 22.75 183 GLY A N 1
ATOM 1287 C CA . GLY A 1 191 ? 22.339 -15.448 13.372 1.00 30.82 183 GLY A CA 1
ATOM 1288 C C . GLY A 1 191 ? 22.638 -15.968 11.982 1.00 31.41 183 GLY A C 1
ATOM 1289 O O . GLY A 1 191 ? 21.795 -16.638 11.385 1.00 30.46 183 GLY A O 1
ATOM 1290 N N . ALA A 1 192 ? 23.814 -15.656 11.444 1.00 27.24 184 ALA A N 1
ATOM 1291 C CA . ALA A 1 192 ? 24.171 -16.166 10.123 1.00 25.96 184 ALA A CA 1
ATOM 1292 C C . ALA A 1 192 ? 24.515 -17.675 10.129 1.00 23.14 184 ALA A C 1
ATOM 1293 O O . ALA A 1 192 ? 24.271 -18.370 9.134 1.00 22.26 184 ALA A O 1
ATOM 1295 N N . LEU A 1 193 ? 25.067 -18.169 11.243 1.00 21.69 185 LEU A N 1
ATOM 1296 C CA . LEU A 1 193 ? 25.245 -19.604 11.456 1.00 19.70 185 LEU A CA 1
ATOM 1297 C C . LEU A 1 193 ? 23.887 -20.307 11.444 1.00 25.91 185 LEU A C 1
ATOM 1298 O O . LEU A 1 193 ? 23.761 -21.441 10.976 1.00 23.52 185 LEU A O 1
ATOM 1303 N N . HIS A 1 194 ? 22.877 -19.624 11.979 1.00 23.78 186 HIS A N 1
ATOM 1304 C CA . HIS A 1 194 ? 21.515 -20.142 12.018 1.00 21.94 186 HIS A CA 1
ATOM 1305 C C . HIS A 1 194 ? 20.956 -20.272 10.604 1.00 20.42 186 HIS A C 1
ATOM 1306 O O . HIS A 1 194 ? 20.391 -21.292 10.256 1.00 20.34 186 HIS A O 1
ATOM 1313 N N . ALA A 1 195 ? 21.124 -19.235 9.790 1.00 23.05 187 ALA A N 1
ATOM 1314 C CA . ALA A 1 195 ? 20.711 -19.284 8.387 1.00 23.75 187 ALA A CA 1
ATOM 1315 C C . ALA A 1 195 ? 21.463 -20.384 7.652 1.00 23.51 187 ALA A C 1
ATOM 1316 O O . ALA A 1 195 ? 20.864 -21.246 7.012 1.00 23.47 187 ALA A O 1
ATOM 1318 N N . GLN A 1 196 ? 22.786 -20.329 7.739 1.00 20.55 188 GLN A N 1
ATOM 1319 C CA . GLN A 1 196 ? 23.662 -21.346 7.162 1.00 21.72 188 GLN A CA 1
ATOM 1320 C C . GLN A 1 196 ? 23.158 -22.779 7.404 1.00 20.22 188 GLN A C 1
ATOM 1321 O O . GLN A 1 196 ? 23.057 -23.571 6.468 1.00 19.86 188 GLN A O 1
ATOM 1327 N N . TYR A 1 197 ? 22.829 -23.099 8.655 1.00 19.65 189 TYR A N 1
ATOM 1328 C CA . TYR A 1 197 ? 22.325 -24.433 9.026 1.00 21.12 189 TYR A CA 1
ATOM 1329 C C . TYR A 1 197 ? 21.067 -24.857 8.250 1.00 22.34 189 TYR A C 1
ATOM 1330 O O . TYR A 1 197 ? 21.014 -25.932 7.661 1.00 21.93 189 TYR A O 1
ATOM 1339 N N . VAL A 1 198 ? 20.044 -24.014 8.276 1.00 23.41 190 VAL A N 1
ATOM 1340 C CA . VAL A 1 198 ? 18.821 -24.264 7.522 1.00 22.62 190 VAL A CA 1
ATOM 1341 C C . VAL A 1 198 ? 19.111 -24.459 6.041 1.00 22.05 190 VAL A C 1
ATOM 1342 O O . VAL A 1 198 ? 18.677 -25.436 5.432 1.00 22.54 190 VAL A O 1
ATOM 1346 N N . ARG A 1 199 ? 19.837 -23.514 5.455 1.00 23.86 191 ARG A N 1
ATOM 1347 C CA . ARG A 1 199 ? 20.102 -23.570 4.030 1.00 20.96 191 ARG A CA 1
ATOM 1348 C C . ARG A 1 199 ? 20.969 -24.758 3.675 1.00 21.41 191 ARG A C 1
ATOM 1349 O O . ARG A 1 199 ? 20.762 -25.383 2.637 1.00 20.19 191 ARG A O 1
ATOM 1357 N N . ASP A 1 200 ? 21.915 -25.089 4.551 1.00 20.22 192 ASP A N 1
ATOM 1358 C CA . ASP A 1 200 ? 22.736 -26.289 4.368 1.00 21.86 192 ASP A CA 1
ATOM 1359 C C . ASP A 1 200 ? 21.920 -27.571 4.525 1.00 23.38 192 ASP A C 1
ATOM 1360 O O . ASP A 1 200 ? 22.386 -28.663 4.214 1.00 25.27 192 ASP A O 1
ATOM 1365 N N . HIS A 1 201 ? 20.701 -27.426 5.024 1.00 22.28 193 HIS A N 1
ATOM 1366 C CA . HIS A 1 201 ? 19.775 -28.538 5.094 1.00 22.81 193 HIS A CA 1
ATOM 1367 C C . HIS A 1 201 ? 18.750 -28.407 3.984 1.00 20.69 193 HIS A C 1
ATOM 1368 O O . HIS A 1 201 ? 17.794 -29.173 3.923 1.00 25.16 193 HIS A O 1
ATOM 1375 N N . GLN A 1 202 ? 18.971 -27.421 3.118 1.00 23.12 194 GLN A N 1
ATOM 1376 C CA . GLN A 1 202 ? 18.117 -27.140 1.970 1.00 20.93 194 GLN A CA 1
ATOM 1377 C C . GLN A 1 202 ? 16.746 -26.567 2.345 1.00 21.31 194 GLN A C 1
ATOM 1378 O O . GLN A 1 202 ? 15.804 -26.616 1.557 1.00 18.49 194 GLN A O 1
ATOM 1384 N N . GLY A 1 203 ? 16.654 -26.018 3.549 1.00 19.34 195 GLY A N 1
ATOM 1385 C CA . GLY A 1 203 ? 15.476 -25.292 3.977 1.00 17.85 195 GLY A CA 1
ATOM 1386 C C . GLY A 1 203 ? 15.436 -23.895 3.389 1.00 20.91 195 GLY A C 1
ATOM 1387 O O . GLY A 1 203 ? 16.443 -23.385 2.886 1.00 21.62 195 GLY A O 1
ATOM 1388 N N . HIS A 1 204 ? 14.265 -23.268 3.461 1.00 20.10 196 HIS A N 1
ATOM 1389 C CA . HIS A 1 204 ? 14.029 -22.013 2.762 1.00 19.43 196 HIS A CA 1
ATOM 1390 C C . HIS A 1 204 ? 13.782 -20.862 3.722 1.00 19.46 196 HIS A C 1
ATOM 1391 O O . HIS A 1 204 ? 12.983 -20.965 4.653 1.00 16.66 196 HIS A O 1
ATOM 1398 N N . LEU A 1 205 ? 14.483 -19.759 3.480 1.00 22.00 197 LEU A N 1
ATOM 1399 C CA . LEU A 1 205 ? 14.270 -18.539 4.243 1.00 20.37 197 LEU A CA 1
ATOM 1400 C C . LEU A 1 205 ? 13.400 -17.579 3.460 1.00 20.56 197 LEU A C 1
ATOM 1401 O O . LEU A 1 205 ? 13.758 -17.166 2.362 1.00 21.49 197 LEU A O 1
ATOM 1406 N N . MET A 1 206 ? 12.251 -17.239 4.038 1.00 19.76 198 MET A N 1
ATOM 1407 C CA . MET A 1 206 ? 11.345 -16.254 3.465 1.00 17.10 198 MET A CA 1
ATOM 1408 C C . MET A 1 206 ? 11.233 -15.013 4.353 1.00 19.28 198 MET A C 1
ATOM 1409 O O . MET A 1 206 ? 10.291 -14.882 5.140 1.00 18.18 198 MET A O 1
ATOM 1414 N N . TRP A 1 207 ? 12.213 -14.115 4.217 1.00 19.98 199 TRP A N 1
ATOM 1415 C CA . TRP A 1 207 ? 12.352 -12.944 5.086 1.00 15.53 199 TRP A CA 1
ATOM 1416 C C . TRP A 1 207 ? 11.102 -12.095 5.068 1.00 16.73 199 TRP A C 1
ATOM 1417 O O . TRP A 1 207 ? 10.401 -12.044 4.062 1.00 17.51 199 TRP A O 1
ATOM 1428 N N . LEU A 1 208 ? 10.824 -11.437 6.190 1.00 17.66 200 LEU A N 1
ATOM 1429 C CA . LEU A 1 208 ? 9.671 -10.545 6.300 1.00 17.90 200 LEU A CA 1
ATOM 1430 C C . LEU A 1 208 ? 9.529 -9.632 5.066 1.00 15.57 200 LEU A C 1
ATOM 1431 O O . LEU A 1 208 ? 8.467 -9.571 4.447 1.00 15.81 200 LEU A O 1
ATOM 1436 N N . SER A 1 209 ? 10.618 -8.953 4.708 1.00 15.16 201 SER A N 1
ATOM 1437 C CA . SER A 1 209 ? 10.625 -8.009 3.599 1.00 15.88 201 SER A CA 1
ATOM 1438 C C . SER A 1 209 ? 10.090 -8.614 2.296 1.00 18.28 201 SER A C 1
ATOM 1439 O O . SER A 1 209 ? 9.416 -7.945 1.519 1.00 19.30 201 SER A O 1
ATOM 1442 N N . GLU A 1 210 ? 10.371 -9.888 2.069 1.00 20.94 202 GLU A N 1
ATOM 1443 C CA . GLU A 1 210 ? 9.908 -10.548 0.854 1.00 20.60 202 GLU A CA 1
ATOM 1444 C C . GLU A 1 210 ? 8.445 -10.998 0.962 1.00 21.19 202 GLU A C 1
ATOM 1445 O O . GLU A 1 210 ? 7.684 -10.894 -0.008 1.00 21.49 202 GLU A O 1
ATOM 1451 N N . VAL A 1 211 ? 8.045 -11.470 2.142 1.00 18.50 203 VAL A N 1
ATOM 1452 C CA . VAL A 1 211 ? 6.628 -11.757 2.401 1.00 17.23 203 VAL A CA 1
ATOM 1453 C C . VAL A 1 211 ? 5.794 -10.493 2.138 1.00 18.20 203 VAL A C 1
ATOM 1454 O O . VAL A 1 211 ? 4.755 -10.525 1.478 1.00 16.19 203 VAL A O 1
ATOM 1458 N N . ARG A 1 212 ? 6.276 -9.373 2.666 1.00 20.31 204 ARG A N 1
ATOM 1459 C CA . ARG A 1 212 ? 5.604 -8.099 2.515 1.00 19.60 204 ARG A CA 1
ATOM 1460 C C . ARG A 1 212 ? 5.647 -7.651 1.058 1.00 19.67 204 ARG A C 1
ATOM 1461 O O . ARG A 1 212 ? 4.683 -7.069 0.563 1.00 19.25 204 ARG A O 1
ATOM 1469 N N . LYS A 1 213 ? 6.758 -7.940 0.380 1.00 17.94 205 LYS A N 1
ATOM 1470 C CA . LYS A 1 213 ? 6.924 -7.606 -1.029 1.00 20.03 205 LYS A CA 1
ATOM 1471 C C . LYS A 1 213 ? 5.880 -8.305 -1.901 1.00 18.69 205 LYS A C 1
ATOM 1472 O O . LYS A 1 213 ? 5.255 -7.666 -2.756 1.00 22.02 205 LYS A O 1
ATOM 1478 N N . LYS A 1 214 ? 5.686 -9.605 -1.667 1.00 18.29 206 LYS A N 1
ATOM 1479 C CA . LYS A 1 214 ? 4.750 -10.423 -2.454 1.00 17.04 206 LYS A CA 1
ATOM 1480 C C . LYS A 1 214 ? 3.294 -10.325 -2.020 1.00 19.11 206 LYS A C 1
ATOM 1481 O O . LYS A 1 214 ? 2.398 -10.598 -2.802 1.00 21.73 206 LYS A O 1
ATOM 1487 N N . GLY A 1 215 ? 3.059 -9.958 -0.768 1.00 18.10 207 GLY A N 1
ATOM 1488 C CA . GLY A 1 215 ? 1.753 -10.128 -0.166 1.00 17.88 207 GLY A CA 1
ATOM 1489 C C . GLY A 1 215 ? 1.847 -11.381 0.675 1.00 16.48 207 GLY A C 1
ATOM 1490 O O . GLY A 1 215 ? 2.377 -12.392 0.222 1.00 15.93 207 GLY A O 1
ATOM 1491 N N . ALA A 1 216 ? 1.358 -11.315 1.906 1.00 17.67 208 ALA A N 1
ATOM 1492 C CA . ALA A 1 216 ? 1.563 -12.404 2.858 1.00 16.43 208 ALA A CA 1
ATOM 1493 C C . ALA A 1 216 ? 0.934 -13.713 2.387 1.00 16.74 208 ALA A C 1
ATOM 1494 O O . ALA A 1 216 ? 1.550 -14.774 2.452 1.00 15.08 208 ALA A O 1
ATOM 1496 N N . VAL A 1 217 ? -0.298 -13.622 1.901 1.00 20.69 209 VAL A N 1
ATOM 1497 C CA . VAL A 1 217 ? -1.031 -14.796 1.450 1.00 19.01 209 VAL A CA 1
ATOM 1498 C C . VAL A 1 217 ? -0.352 -15.448 0.240 1.00 19.71 209 VAL A C 1
ATOM 1499 O O . VAL A 1 217 ? -0.176 -16.666 0.214 1.00 19.76 209 VAL A O 1
ATOM 1503 N N . ALA A 1 218 ? 0.043 -14.632 -0.741 1.00 20.81 210 ALA A N 1
ATOM 1504 C CA . ALA A 1 218 ? 0.772 -15.111 -1.920 1.00 23.41 210 ALA A CA 1
ATOM 1505 C C . ALA A 1 218 ? 2.117 -15.733 -1.547 1.00 18.10 210 ALA A C 1
ATOM 1506 O O . ALA A 1 218 ? 2.509 -16.765 -2.088 1.00 21.73 210 ALA A O 1
ATOM 1508 N N . ALA A 1 219 ? 2.829 -15.084 -0.637 1.00 17.45 211 ALA A N 1
ATOM 1509 C CA . ALA A 1 219 ? 4.088 -15.606 -0.144 1.00 16.76 211 ALA A CA 1
ATOM 1510 C C . ALA A 1 219 ? 3.861 -16.937 0.563 1.00 18.90 211 ALA A C 1
ATOM 1511 O O . ALA A 1 219 ? 4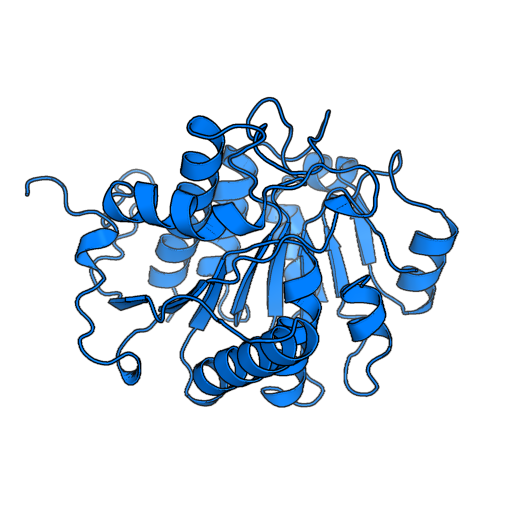.638 -17.868 0.396 1.00 17.14 211 ALA A O 1
ATOM 1513 N N . LEU A 1 220 ? 2.794 -17.013 1.358 1.00 16.65 212 LEU A N 1
ATOM 1514 C CA . LEU A 1 220 ? 2.436 -18.246 2.066 1.00 18.61 212 LEU A CA 1
ATOM 1515 C C . LEU A 1 220 ? 1.949 -19.362 1.126 1.00 18.98 212 LEU A C 1
ATOM 1516 O O . LEU A 1 220 ? 2.134 -20.536 1.407 1.00 18.67 212 LEU A O 1
ATOM 1521 N N . GLU A 1 221 ? 1.318 -18.999 0.016 1.00 18.23 213 GLU A N 1
ATOM 1522 C CA . GLU A 1 221 ? 0.990 -19.981 -1.011 1.00 20.48 213 GLU A CA 1
ATOM 1523 C C . GLU A 1 221 ? 2.269 -20.618 -1.517 1.00 20.14 213 GLU A C 1
ATOM 1524 O O . GLU A 1 221 ? 2.390 -21.843 -1.605 1.00 20.04 213 GLU A O 1
ATOM 1530 N N . ASP A 1 222 ? 3.232 -19.769 -1.838 1.00 17.75 214 ASP A N 1
ATOM 1531 C CA . ASP A 1 222 ? 4.540 -20.228 -2.266 1.00 18.94 214 ASP A CA 1
ATOM 1532 C C . ASP A 1 222 ? 5.097 -21.212 -1.242 1.00 17.20 214 ASP A C 1
ATOM 1533 O O . ASP A 1 222 ? 5.633 -22.264 -1.608 1.00 20.65 214 ASP A O 1
ATOM 1538 N N . ALA A 1 223 ? 4.963 -20.863 0.037 1.00 16.41 215 ALA A N 1
ATOM 1539 C CA . ALA A 1 223 ? 5.493 -21.672 1.132 1.00 17.59 215 ALA A CA 1
ATOM 1540 C C . ALA A 1 223 ? 4.862 -23.071 1.187 1.00 19.03 215 ALA A C 1
ATOM 1541 O O . ALA A 1 223 ? 5.563 -24.061 1.408 1.00 18.26 215 ALA A O 1
ATOM 1543 N N . PHE A 1 224 ? 3.547 -23.155 0.983 1.00 16.33 216 PHE A N 1
ATOM 1544 C CA . PHE A 1 224 ? 2.871 -24.461 0.957 1.00 20.52 216 PHE A CA 1
ATOM 1545 C C . PHE A 1 224 ? 3.235 -25.289 -0.288 1.00 20.62 216 PHE A C 1
ATOM 1546 O O . PHE A 1 224 ? 3.132 -26.519 -0.292 1.00 20.90 216 PHE A O 1
ATOM 1554 N N . GLY A 1 225 ? 3.646 -24.597 -1.345 1.00 22.02 217 GLY A N 1
ATOM 1555 C CA . GLY A 1 225 ? 4.158 -25.257 -2.526 1.00 20.17 217 GLY A CA 1
ATOM 1556 C C . GLY A 1 225 ? 5.427 -26.006 -2.191 1.00 20.11 217 GLY A C 1
ATOM 1557 O O . GLY A 1 225 ? 5.646 -27.111 -2.671 1.00 23.99 217 GLY A O 1
ATOM 1558 N N . LEU A 1 226 ? 6.257 -25.388 -1.357 1.00 17.44 218 LEU A N 1
ATOM 1559 C CA . LEU A 1 226 ? 7.504 -25.980 -0.883 1.00 20.43 218 LEU A CA 1
ATOM 1560 C C . LEU A 1 226 ? 7.287 -27.065 0.180 1.00 18.09 218 LEU A C 1
ATOM 1561 O O . LEU A 1 226 ? 7.876 -28.139 0.110 1.00 19.44 218 LEU A O 1
ATOM 1566 N N . THR A 1 227 ? 6.448 -26.789 1.170 1.00 17.11 219 THR A N 1
ATOM 1567 C CA . THR A 1 227 ? 6.181 -27.776 2.206 1.00 19.43 219 THR A CA 1
ATOM 1568 C C . THR A 1 227 ? 5.369 -28.961 1.657 1.00 18.58 219 THR A C 1
ATOM 1569 O O . THR A 1 227 ? 5.645 -30.110 1.960 1.00 19.83 219 THR A O 1
ATOM 1573 N N . GLY A 1 228 ? 4.359 -28.673 0.851 1.00 20.93 220 GLY A N 1
ATOM 1574 C CA . GLY A 1 228 ? 3.590 -29.722 0.206 1.00 20.85 220 GLY A CA 1
ATOM 1575 C C . GLY A 1 228 ? 2.685 -30.538 1.109 1.00 20.21 220 GLY A C 1
ATOM 1576 O O . GLY A 1 228 ? 1.931 -29.992 1.910 1.00 20.37 220 GLY A O 1
ATOM 1577 N N . LYS A 1 229 ? 2.743 -31.858 0.966 1.00 23.26 221 LYS A N 1
ATOM 1578 C CA . LYS A 1 229 ? 1.801 -32.729 1.655 1.00 19.82 221 LYS A CA 1
ATOM 1579 C C . LYS A 1 229 ? 2.020 -32.710 3.158 1.00 21.77 221 LYS A C 1
ATOM 1580 O O . LYS A 1 229 ? 3.147 -32.542 3.627 1.00 18.90 221 LYS A O 1
ATOM 1586 N N . ASN A 1 230 ? 0.936 -32.884 3.908 1.00 19.59 222 ASN A N 1
ATOM 1587 C CA . ASN A 1 230 ? 1.039 -33.111 5.337 1.00 20.01 222 ASN A CA 1
ATOM 1588 C C . ASN A 1 230 ? 1.822 -32.004 6.012 1.00 20.93 222 ASN A C 1
ATOM 1589 O O . ASN A 1 230 ? 2.770 -32.254 6.759 1.00 20.77 222 ASN A O 1
ATOM 1594 N N . THR A 1 231 ? 1.408 -30.774 5.733 1.00 20.04 223 THR A N 1
ATOM 1595 C CA . THR A 1 231 ? 2.072 -29.594 6.259 1.00 16.08 223 THR A CA 1
ATOM 1596 C C . THR A 1 231 ? 1.641 -29.242 7.690 1.00 17.43 223 THR A C 1
ATOM 1597 O O . THR A 1 231 ? 0.454 -29.182 8.012 1.00 19.28 223 THR A O 1
ATOM 1601 N N . PHE A 1 232 ? 2.647 -29.046 8.539 1.00 18.66 224 PHE A N 1
ATOM 1602 C CA . PHE A 1 232 ? 2.498 -28.572 9.910 1.00 17.06 224 PHE A CA 1
ATOM 1603 C C . PHE A 1 232 ? 2.586 -27.047 9.865 1.00 17.22 224 PHE A C 1
ATOM 1604 O O . PHE A 1 232 ? 3.640 -26.494 9.536 1.00 17.43 224 PHE A O 1
ATOM 1612 N N . PHE A 1 233 ? 1.472 -26.379 10.170 1.00 17.26 225 PHE A N 1
ATOM 1613 C CA . PHE A 1 233 ? 1.401 -24.918 10.135 1.00 15.63 225 PHE A CA 1
ATOM 1614 C C . PHE A 1 233 ? 1.682 -24.373 11.530 1.00 15.76 225 PHE A C 1
ATOM 1615 O O . PHE A 1 233 ? 0.803 -24.356 12.388 1.00 14.08 225 PHE A O 1
ATOM 1623 N N . SER A 1 234 ? 2.927 -23.951 11.742 1.00 14.55 226 SER A N 1
ATOM 1624 C CA . SER A 1 234 ? 3.412 -23.520 13.055 1.00 15.74 226 SER A CA 1
ATOM 1625 C C . SER A 1 234 ? 3.507 -21.998 13.108 1.00 14.93 226 SER A C 1
ATOM 1626 O O . SER A 1 234 ? 4.330 -21.391 12.413 1.00 16.37 226 SER A O 1
ATOM 1629 N N . PHE A 1 235 ? 2.667 -21.384 13.929 1.00 15.01 227 PHE A N 1
ATOM 1630 C CA . PHE A 1 235 ? 2.552 -19.928 13.931 1.00 15.85 227 PHE A CA 1
ATOM 1631 C C . PHE A 1 235 ? 3.012 -19.278 15.225 1.00 16.36 227 PHE A C 1
ATOM 1632 O O . PHE A 1 235 ? 2.218 -19.132 16.151 1.00 16.51 227 PHE A O 1
ATOM 1640 N N . ASP A 1 236 ? 4.278 -18.871 15.284 1.00 16.97 228 ASP A N 1
ATOM 1641 C CA . ASP A 1 236 ? 4.767 -18.092 16.421 1.00 16.96 228 ASP A CA 1
ATOM 1642 C C . ASP A 1 236 ? 4.173 -16.699 16.311 1.00 13.05 228 ASP A C 1
ATOM 1643 O O . ASP A 1 236 ? 4.403 -16.014 15.325 1.00 14.55 228 ASP A O 1
ATOM 1648 N N . VAL A 1 237 ? 3.397 -16.284 17.308 1.00 13.02 229 VAL A N 1
ATOM 1649 C CA . VAL A 1 237 ? 2.693 -15.009 17.201 1.00 14.25 229 VAL A CA 1
ATOM 1650 C C . VAL A 1 237 ? 3.588 -13.767 17.412 1.00 15.63 229 VAL A C 1
ATOM 1651 O O . VAL A 1 237 ? 3.154 -12.631 17.167 1.00 14.73 229 VAL A O 1
ATOM 1655 N N . ASP A 1 238 ? 4.836 -13.983 17.841 1.00 15.48 230 ASP A N 1
ATOM 1656 C CA . ASP A 1 238 ? 5.789 -12.878 17.942 1.00 13.73 230 ASP A CA 1
ATOM 1657 C C . ASP A 1 238 ? 6.369 -12.525 16.566 1.00 15.12 230 ASP A C 1
ATOM 1658 O O . ASP A 1 238 ? 7.307 -11.727 16.452 1.00 15.72 230 ASP A O 1
ATOM 1663 N N . SER A 1 239 ? 5.789 -13.126 15.526 1.00 15.57 231 SER A N 1
ATOM 1664 C CA . SER A 1 239 ? 6.075 -12.763 14.140 1.00 14.09 231 SER A CA 1
ATOM 1665 C C . SER A 1 239 ? 5.201 -11.587 13.680 1.00 15.25 231 SER A C 1
ATOM 1666 O O . SER A 1 239 ? 5.371 -11.060 12.580 1.00 14.16 231 SER A O 1
ATOM 1669 N N . LEU A 1 240 ? 4.234 -11.204 14.510 1.00 15.25 232 LEU A N 1
ATOM 1670 C CA . LEU A 1 240 ? 3.417 -10.020 14.247 1.00 15.87 232 LEU A CA 1
ATOM 1671 C C . LEU A 1 240 ? 4.047 -8.821 14.936 1.00 13.68 232 LEU A C 1
ATOM 1672 O O . LEU A 1 240 ? 4.685 -8.954 15.978 1.00 15.98 232 LEU A O 1
ATOM 1677 N N . LYS A 1 241 ? 3.849 -7.647 14.360 1.00 14.50 233 LYS A N 1
ATOM 1678 C CA . LYS A 1 241 ? 4.318 -6.412 14.969 1.00 14.39 233 LYS A CA 1
ATOM 1679 C C . LYS A 1 241 ? 3.631 -6.193 16.322 1.00 12.26 233 LYS A C 1
ATOM 1680 O O . LYS A 1 241 ? 2.429 -6.408 16.470 1.00 12.23 233 LYS A O 1
ATOM 1686 N N . SER A 1 242 ? 4.412 -5.759 17.304 1.00 13.81 234 SER A N 1
ATOM 1687 C CA . SER A 1 242 ? 3.893 -5.515 18.640 1.00 13.07 234 SER A CA 1
ATOM 1688 C C . SER A 1 242 ? 2.852 -4.397 18.686 1.00 13.36 234 SER A C 1
ATOM 1689 O O . SER A 1 242 ? 2.141 -4.262 19.675 1.00 12.40 234 SER A O 1
ATOM 1692 N N . SER A 1 243 ? 2.760 -3.595 17.635 1.00 11.39 235 SER A N 1
ATOM 1693 C CA . SER A 1 243 ? 1.693 -2.601 17.585 1.00 14.53 235 SER A CA 1
ATOM 1694 C C . SER A 1 243 ? 0.308 -3.275 17.546 1.00 13.51 235 SER A C 1
ATOM 1695 O O . SER A 1 243 ? -0.653 -2.760 18.126 1.00 16.18 235 SER A O 1
ATOM 1698 N N . ASP A 1 244 ? 0.227 -4.417 16.856 1.00 12.48 236 ASP A N 1
ATOM 1699 C CA . ASP A 1 244 ? -0.978 -5.264 16.815 1.00 13.83 236 ASP A CA 1
ATOM 1700 C C . ASP A 1 244 ? -0.960 -6.377 17.866 1.00 15.25 236 ASP A C 1
ATOM 1701 O O . ASP A 1 244 ? -2.004 -6.778 18.388 1.00 13.96 236 ASP A O 1
ATOM 1706 N N . MET A 1 245 ? 0.232 -6.890 18.151 1.00 14.52 237 MET A N 1
ATOM 1707 C CA . MET A 1 245 ? 0.370 -8.088 18.956 1.00 13.78 237 MET A CA 1
ATOM 1708 C C . MET A 1 245 ? 1.438 -7.884 20.029 1.00 15.65 237 MET A C 1
ATOM 1709 O O . MET A 1 245 ? 2.521 -8.452 19.941 1.00 13.79 237 MET A O 1
ATOM 1714 N N . PRO A 1 246 ? 1.142 -7.047 21.039 1.00 15.86 238 PRO A N 1
ATOM 1715 C CA . PRO A 1 246 ? 2.138 -6.758 22.087 1.00 16.78 238 PRO A CA 1
ATOM 1716 C C . PRO A 1 246 ? 2.308 -7.869 23.144 1.00 16.54 238 PRO A C 1
ATOM 1717 O O . PRO A 1 246 ? 3.350 -7.926 23.802 1.00 15.82 238 PRO A O 1
ATOM 1721 N N . GLY A 1 247 ? 1.318 -8.745 23.290 1.00 14.33 239 GLY A N 1
ATOM 1722 C CA . GLY A 1 247 ? 1.323 -9.714 24.377 1.00 15.00 239 GLY A CA 1
ATOM 1723 C C . GLY A 1 247 ? 2.011 -11.022 24.041 1.00 15.96 239 GLY A C 1
ATOM 1724 O O . GLY A 1 247 ? 1.357 -12.065 23.917 1.00 15.96 239 GLY A O 1
ATOM 1725 N N . VAL A 1 248 ? 3.333 -10.961 23.884 1.00 14.60 240 VAL A N 1
ATOM 1726 C CA . VAL A 1 248 ? 4.137 -12.121 23.522 1.00 15.61 240 VAL A CA 1
ATOM 1727 C C . VAL A 1 248 ? 5.418 -11.996 24.317 1.00 14.20 240 VAL A C 1
ATOM 1728 O O . VAL A 1 248 ? 5.671 -10.951 24.899 1.00 16.31 240 VAL A O 1
ATOM 1732 N N . SER A 1 249 ? 6.214 -13.056 24.372 1.00 18.38 241 SER A N 1
ATOM 1733 C CA . SER A 1 249 ? 7.399 -13.059 25.231 1.00 17.48 241 SER A CA 1
ATOM 1734 C C . SER A 1 249 ? 8.509 -12.216 24.605 1.00 20.11 241 SER A C 1
ATOM 1735 O O . SER A 1 249 ? 9.261 -11.539 25.304 1.00 23.27 241 SER A O 1
ATOM 1738 N N . CYS A 1 250 ? 8.595 -12.250 23.280 1.00 16.01 242 CYS A N 1
ATOM 1739 C CA . CYS A 1 250 ? 9.578 -11.462 22.549 1.00 19.10 242 CYS A CA 1
ATOM 1740 C C . CYS A 1 250 ? 8.877 -10.526 21.573 1.00 19.01 242 CYS A C 1
ATOM 1741 O O . CYS A 1 250 ? 8.783 -10.830 20.387 1.00 18.45 242 CYS A O 1
ATOM 1744 N N . PRO A 1 251 ? 8.369 -9.387 22.080 1.00 19.33 243 PRO A N 1
ATOM 1745 C CA . PRO A 1 251 ? 7.650 -8.407 21.253 1.00 18.85 243 PRO A CA 1
ATOM 1746 C C . PRO A 1 251 ? 8.446 -7.916 20.031 1.00 21.31 243 PRO A C 1
ATOM 1747 O O . PRO A 1 251 ? 9.640 -7.575 20.133 1.00 20.60 243 PRO A O 1
ATOM 1751 N N . ALA A 1 252 ? 7.773 -7.890 18.880 1.00 17.40 244 ALA A N 1
ATOM 1752 C CA . ALA A 1 252 ? 8.417 -7.530 17.624 1.00 17.07 244 ALA A CA 1
ATOM 1753 C C . ALA A 1 252 ? 8.210 -6.061 17.303 1.00 18.58 244 ALA A C 1
ATOM 1754 O O . ALA A 1 252 ? 7.090 -5.551 17.410 1.00 16.38 244 ALA A O 1
ATOM 1756 N N . ALA A 1 253 ? 9.288 -5.387 16.901 1.00 17.09 245 ALA A N 1
ATOM 1757 C CA . ALA A 1 253 ? 9.186 -4.002 16.466 1.00 15.26 245 ALA A CA 1
ATOM 1758 C C . ALA A 1 253 ? 8.480 -3.917 15.116 1.00 16.30 245 ALA A C 1
ATOM 1759 O O . ALA A 1 253 ? 7.529 -3.147 14.954 1.00 16.95 245 ALA A O 1
ATOM 1761 N N . VAL A 1 254 ? 8.958 -4.701 14.153 1.00 16.59 246 VAL A N 1
ATOM 1762 C CA . VAL A 1 254 ? 8.268 -4.863 12.875 1.00 17.51 246 VAL A CA 1
ATOM 1763 C C . VAL A 1 254 ? 7.789 -6.307 12.740 1.00 17.58 246 VAL A C 1
ATOM 1764 O O . VAL A 1 254 ? 8.181 -7.179 13.528 1.00 16.98 246 VAL A O 1
ATOM 1768 N N . GLY A 1 255 ? 6.946 -6.549 11.737 1.00 14.87 247 GLY A N 1
ATOM 1769 C CA . GLY A 1 255 ? 6.407 -7.872 11.501 1.00 15.17 247 GLY A CA 1
ATOM 1770 C C . GLY A 1 255 ? 5.006 -7.856 10.919 1.00 15.59 247 GLY A C 1
ATOM 1771 O O . GLY A 1 255 ? 4.495 -6.819 10.496 1.00 18.83 247 GLY A O 1
ATOM 1772 N N . LEU A 1 256 ? 4.384 -9.026 10.903 1.00 14.02 248 LEU A N 1
ATOM 1773 C CA . LEU A 1 256 ? 3.102 -9.208 10.251 1.00 17.89 248 LEU A CA 1
ATOM 1774 C C . LEU A 1 256 ? 2.020 -8.393 10.936 1.00 17.04 248 LEU A C 1
ATOM 1775 O O . LEU A 1 256 ? 2.012 -8.262 12.152 1.00 15.17 248 LEU A O 1
ATOM 1780 N N . SER A 1 257 ? 1.098 -7.847 10.160 1.00 14.40 249 SER A N 1
ATOM 1781 C CA . SER A 1 257 ? -0.030 -7.174 10.772 1.00 15.53 249 SER A CA 1
ATOM 1782 C C . SER A 1 257 ? -1.080 -8.214 11.169 1.00 14.46 249 SER A C 1
ATOM 1783 O O . SER A 1 257 ? -1.043 -9.363 10.722 1.00 13.93 249 SER A O 1
ATOM 1786 N N . ALA A 1 258 ? -2.010 -7.809 12.022 1.00 13.41 250 ALA A N 1
ATOM 1787 C CA . ALA A 1 258 ? -3.080 -8.703 12.434 1.00 15.16 250 ALA A CA 1
ATOM 1788 C C . ALA A 1 258 ? -3.895 -9.187 11.222 1.00 13.85 250 ALA A C 1
ATOM 1789 O O . ALA A 1 258 ? -4.188 -10.374 11.115 1.00 16.62 250 ALA A O 1
ATOM 1791 N N . GLN A 1 259 ? -4.232 -8.281 10.303 1.00 15.40 251 GLN A N 1
ATOM 1792 C CA . GLN A 1 259 ? -4.975 -8.655 9.089 1.00 13.81 251 GLN A CA 1
ATOM 1793 C C . GLN A 1 259 ? -4.238 -9.699 8.241 1.00 15.27 251 GLN A C 1
ATOM 1794 O O . GLN A 1 259 ? -4.846 -10.635 7.724 1.00 14.55 251 GLN A O 1
ATOM 1800 N N . GLU A 1 260 ? -2.929 -9.520 8.088 1.00 14.67 252 GLU A N 1
ATOM 1801 C CA . GLU A 1 260 ? -2.107 -10.489 7.368 1.00 14.46 252 GLU A CA 1
ATOM 1802 C C . GLU A 1 260 ? -2.171 -11.847 8.049 1.00 15.25 252 GLU A C 1
ATOM 1803 O O . GLU A 1 260 ? -2.363 -12.868 7.390 1.00 16.83 252 GLU A O 1
ATOM 1809 N N . ALA A 1 261 ? -2.016 -11.843 9.370 1.00 15.07 253 ALA A N 1
ATOM 1810 C CA . ALA A 1 261 ? -2.120 -13.052 10.173 1.00 15.24 253 ALA A CA 1
ATOM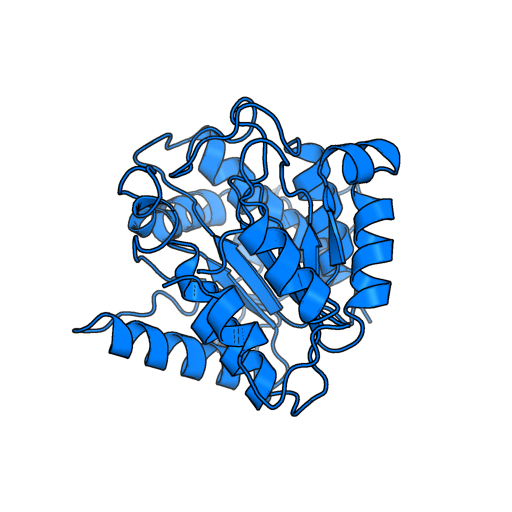 1811 C C . ALA A 1 261 ? -3.446 -13.772 9.915 1.00 13.77 253 ALA A C 1
ATOM 1812 O O . ALA A 1 261 ? -3.457 -14.962 9.601 1.00 15.72 253 ALA A O 1
ATOM 1814 N N . PHE A 1 262 ? -4.557 -13.050 10.044 1.00 14.47 254 PHE A N 1
ATOM 1815 C CA . PHE A 1 262 ? -5.882 -13.601 9.766 1.00 13.45 254 PHE A CA 1
ATOM 1816 C C . PHE A 1 262 ? -5.948 -14.175 8.355 1.00 17.13 254 PHE A C 1
ATOM 1817 O O . PHE A 1 262 ? -6.374 -15.313 8.158 1.00 16.96 254 PHE A O 1
ATOM 1825 N N . ASP A 1 263 ? -5.546 -13.370 7.376 1.00 14.07 255 ASP A N 1
ATOM 1826 C CA . ASP A 1 263 ? -5.550 -13.800 5.985 1.00 14.79 255 ASP A CA 1
ATOM 1827 C C . ASP A 1 263 ? -4.722 -15.065 5.765 1.00 16.36 255 ASP A C 1
ATOM 1828 O O . ASP A 1 263 ? -5.087 -15.914 4.949 1.00 16.52 255 ASP A O 1
ATOM 1833 N N . MET A 1 264 ? -3.606 -15.181 6.482 1.00 12.62 256 MET A N 1
ATOM 1834 C CA . MET A 1 264 ? -2.740 -16.356 6.365 1.00 15.42 256 MET A CA 1
ATOM 1835 C C . MET A 1 264 ? -3.356 -17.581 7.020 1.00 14.65 256 MET A C 1
ATOM 1836 O O . MET A 1 264 ? -3.219 -18.697 6.524 1.00 18.59 256 MET A O 1
ATOM 1841 N N . CYS A 1 265 ? -4.013 -17.373 8.155 1.00 14.90 257 CYS A N 1
ATOM 1842 C CA . CYS A 1 265 ? -4.715 -18.455 8.835 1.00 14.70 257 CYS A CA 1
ATOM 1843 C C . CYS A 1 265 ? -5.896 -18.987 8.008 1.00 16.33 257 CYS A C 1
ATOM 1844 O O . CYS A 1 265 ? -6.128 -20.192 7.964 1.00 14.50 257 CYS A O 1
ATOM 1847 N N . PHE A 1 266 ? -6.615 -18.084 7.341 1.00 15.69 258 PHE A N 1
ATOM 1848 C CA . PHE A 1 266 ? -7.681 -18.490 6.433 1.00 15.68 258 PHE A CA 1
ATOM 1849 C C . PHE A 1 266 ? -7.142 -19.359 5.286 1.00 18.76 258 PHE A C 1
ATOM 1850 O O . PHE A 1 266 ? -7.730 -20.389 4.951 1.00 18.08 258 PHE A O 1
ATOM 1858 N N . LEU A 1 267 ? -6.030 -18.945 4.683 1.00 18.98 259 LEU A N 1
ATOM 1859 C CA . LEU A 1 267 ? -5.423 -19.728 3.608 1.00 19.87 259 LEU A CA 1
ATOM 1860 C C . LEU A 1 267 ? -5.086 -21.126 4.112 1.00 19.71 259 LEU A C 1
ATOM 1861 O O . LEU A 1 267 ? -5.483 -22.116 3.508 1.00 20.56 259 LEU A O 1
ATOM 1866 N N . ALA A 1 268 ? -4.363 -21.190 5.228 1.00 16.88 260 ALA A N 1
ATOM 1867 C CA . ALA A 1 268 ? -3.983 -22.453 5.846 1.00 17.23 260 ALA A CA 1
ATOM 1868 C C . ALA A 1 268 ? -5.197 -23.359 6.047 1.00 17.97 260 ALA A C 1
ATOM 1869 O O . ALA A 1 268 ? -5.144 -24.566 5.790 1.00 17.89 260 ALA A O 1
ATOM 1871 N N . GLY A 1 269 ? -6.290 -22.764 6.514 1.00 15.80 261 GLY A N 1
ATOM 1872 C CA . GLY A 1 269 ? -7.508 -23.505 6.796 1.00 20.84 261 GLY A CA 1
ATOM 1873 C C . GLY A 1 269 ? -8.132 -24.131 5.562 1.00 19.21 261 GLY A C 1
ATOM 1874 O O . GLY A 1 269 ? -8.582 -25.277 5.600 1.00 22.30 261 GLY A O 1
ATOM 1875 N N . LYS A 1 270 ? -8.157 -23.380 4.466 1.00 20.04 262 LYS A N 1
ATOM 1876 C CA . LYS A 1 270 ? -8.737 -23.863 3.214 1.00 19.80 262 LYS A CA 1
ATOM 1877 C C . LYS A 1 270 ? -7.776 -24.779 2.443 1.00 20.32 262 LYS A C 1
ATOM 1878 O O . LYS A 1 270 ? -8.174 -25.436 1.478 1.00 22.09 262 LYS A O 1
ATOM 1884 N N . THR A 1 271 ? -6.517 -24.817 2.881 1.00 21.16 263 THR A N 1
ATOM 1885 C CA . THR A 1 271 ? -5.463 -25.614 2.236 1.00 22.19 263 THR A CA 1
ATOM 1886 C C . THR A 1 271 ? -5.434 -27.025 2.808 1.00 20.46 263 THR A C 1
ATOM 1887 O O . THR A 1 271 ? -4.972 -27.229 3.926 1.00 18.39 263 THR A O 1
ATOM 1891 N N . PRO A 1 272 ? -5.925 -27.998 2.031 1.00 21.20 264 PRO A N 1
ATOM 1892 C CA . PRO A 1 272 ? -6.192 -29.368 2.486 1.00 18.63 264 PRO A CA 1
ATOM 1893 C C . PRO A 1 272 ? -4.941 -30.170 2.847 1.00 19.61 264 PRO A C 1
ATOM 1894 O O . PRO A 1 272 ? -5.048 -31.181 3.547 1.00 22.87 264 PRO A O 1
ATOM 1898 N N . THR A 1 273 ? -3.773 -29.736 2.386 1.00 21.45 265 THR A N 1
ATOM 1899 C CA . THR A 1 273 ? -2.531 -30.393 2.783 1.00 19.70 265 THR A CA 1
ATOM 1900 C C . THR A 1 273 ? -2.072 -29.982 4.188 1.00 19.18 265 THR A C 1
ATOM 1901 O O . THR A 1 273 ? -1.172 -30.605 4.758 1.00 20.96 265 THR A O 1
ATOM 1905 N N . VAL A 1 274 ? -2.673 -28.935 4.743 1.00 17.16 266 VAL A N 1
ATOM 1906 C CA . VAL A 1 274 ? -2.302 -28.503 6.088 1.00 17.35 266 VAL A CA 1
ATOM 1907 C C . VAL A 1 274 ? -2.987 -29.377 7.142 1.00 18.10 266 VAL A C 1
ATOM 1908 O O . VAL A 1 274 ? -4.210 -29.307 7.328 1.00 20.19 266 VAL A O 1
ATOM 1912 N N . MET A 1 275 ? -2.197 -30.193 7.837 1.00 18.44 267 MET A N 1
ATOM 1913 C CA . MET A 1 275 ? -2.763 -31.274 8.640 1.00 19.59 267 MET A CA 1
ATOM 1914 C C . MET A 1 275 ? -2.773 -31.014 10.148 1.00 17.97 267 MET A C 1
ATOM 1915 O O . MET A 1 275 ? -3.433 -31.726 10.912 1.00 16.31 267 MET A O 1
ATOM 1920 N N . MET A 1 276 ? -2.044 -29.996 10.574 1.00 16.31 268 MET A N 1
ATOM 1921 C CA . MET A 1 276 ? -2.158 -29.541 11.946 1.00 16.97 268 MET A CA 1
ATOM 1922 C C . MET A 1 276 ? -1.601 -28.141 12.048 1.00 16.24 268 MET A C 1
ATOM 1923 O O . MET A 1 276 ? -0.988 -27.633 11.122 1.00 15.25 268 MET A O 1
ATOM 1928 N N . MET A 1 277 ? -1.826 -27.529 13.196 1.00 17.22 269 MET A N 1
ATOM 1929 C CA . MET A 1 277 ? -1.434 -26.155 13.430 1.00 16.49 269 MET A CA 1
ATOM 1930 C C . MET A 1 277 ? -1.081 -25.990 14.894 1.00 15.97 269 MET A C 1
ATOM 1931 O O . MET A 1 277 ? -1.720 -26.585 15.756 1.00 15.29 269 MET A O 1
ATOM 1936 N N . ASP A 1 278 ? -0.040 -25.213 15.174 1.00 16.97 270 ASP A N 1
ATOM 1937 C CA . ASP A 1 278 ? 0.187 -24.768 16.540 1.00 15.30 270 ASP A CA 1
ATOM 1938 C C . ASP A 1 278 ? 0.423 -23.264 16.562 1.00 15.28 270 ASP A C 1
ATOM 1939 O O . ASP A 1 278 ? 0.692 -22.660 15.524 1.00 16.36 270 ASP A O 1
ATOM 1944 N N . MET A 1 279 ? 0.270 -22.670 17.738 1.00 13.03 271 MET A N 1
ATOM 1945 C CA . MET A 1 279 ? 0.332 -21.224 17.893 1.00 12.95 271 MET A CA 1
ATOM 1946 C C . MET A 1 279 ? 1.118 -20.980 19.151 1.00 16.26 271 MET A C 1
ATOM 1947 O O . MET A 1 279 ? 0.709 -21.417 20.221 1.00 16.53 271 MET A O 1
ATOM 1952 N N . SER A 1 280 ? 2.248 -20.293 19.018 1.00 14.88 272 SER A N 1
ATOM 1953 C CA . SER A 1 280 ? 3.218 -20.186 20.106 1.00 16.26 272 SER A CA 1
ATOM 1954 C C . SER A 1 280 ? 3.440 -18.767 20.578 1.00 14.59 272 SER A C 1
ATOM 1955 O O . SER A 1 280 ? 3.254 -17.829 19.817 1.00 14.95 272 SER A O 1
ATOM 1958 N N . GLU A 1 281 ? 3.847 -18.642 21.845 1.00 15.88 273 GLU A N 1
ATOM 1959 C CA . GLU A 1 281 ? 4.410 -17.410 22.413 1.00 14.20 273 GLU A CA 1
ATOM 1960 C C . GLU A 1 281 ? 3.400 -16.372 22.941 1.00 15.23 273 GLU A C 1
ATOM 1961 O O . GLU A 1 281 ? 3.785 -15.276 23.343 1.00 16.18 273 GLU A O 1
ATOM 1967 N N . LEU A 1 282 ? 2.119 -16.734 22.969 1.00 14.68 274 LEU A N 1
ATOM 1968 C CA . LEU A 1 282 ? 1.102 -15.865 23.564 1.00 15.26 274 LEU A CA 1
ATOM 1969 C C . LEU A 1 282 ? 1.375 -15.710 25.057 1.00 15.91 274 LEU A C 1
ATOM 1970 O O . LEU A 1 282 ? 1.460 -16.699 25.785 1.00 15.86 274 LEU A O 1
ATOM 1975 N N . ASN A 1 283 ? 1.495 -14.461 25.501 1.00 15.14 275 ASN A N 1
ATOM 1976 C CA . ASN A 1 283 ? 1.975 -14.152 26.841 1.00 14.19 275 ASN A CA 1
ATOM 1977 C C . ASN A 1 283 ? 1.169 -13.016 27.516 1.00 16.83 275 ASN A C 1
ATOM 1978 O O . ASN A 1 283 ? 1.472 -11.825 27.339 1.00 15.27 275 ASN A O 1
ATOM 1983 N N . PRO A 1 284 ? 0.125 -13.391 28.282 1.00 15.03 276 PRO A N 1
ATOM 1984 C CA . PRO A 1 284 ? -0.839 -12.439 28.857 1.00 16.51 276 PRO A CA 1
ATOM 1985 C C . PRO A 1 284 ? -0.254 -11.599 29.981 1.00 17.43 276 PRO A C 1
ATOM 1986 O O . PRO A 1 284 ? -0.861 -10.594 30.358 1.00 16.92 276 PRO A O 1
ATOM 1990 N N . LEU A 1 285 ? 0.899 -12.008 30.508 1.00 18.81 277 LEU A N 1
ATOM 1991 C CA . LEU A 1 285 ? 1.611 -11.191 31.494 1.00 18.04 277 LEU A CA 1
ATOM 1992 C C . LEU A 1 285 ? 2.230 -9.986 30.809 1.00 18.35 277 LEU A C 1
ATOM 1993 O O . LEU A 1 285 ? 2.413 -8.946 31.433 1.00 17.67 277 LEU A O 1
ATOM 1998 N N . VAL A 1 286 ? 2.571 -10.125 29.530 1.00 15.85 278 VAL A N 1
ATOM 1999 C CA . VAL A 1 286 ? 3.084 -8.979 28.785 1.00 17.28 278 VAL A CA 1
ATOM 2000 C C . VAL A 1 286 ? 1.957 -8.033 28.354 1.00 15.97 278 VAL A C 1
ATOM 2001 O O . VAL A 1 286 ? 2.066 -6.822 28.541 1.00 18.90 278 VAL A O 1
ATOM 2005 N N . GLU A 1 287 ? 0.892 -8.587 27.781 1.00 13.51 279 GLU A N 1
ATOM 2006 C CA . GLU A 1 287 ? -0.331 -7.839 27.519 1.00 15.90 279 GLU A CA 1
ATOM 2007 C C . GLU A 1 287 ? -1.485 -8.837 27.491 1.00 18.32 279 GLU A C 1
ATOM 2008 O O . GLU A 1 287 ? -1.361 -9.903 26.895 1.00 17.35 279 GLU A O 1
ATOM 2014 N N . GLU A 1 288 ? -2.601 -8.505 28.137 1.00 19.10 280 GLU A N 1
ATOM 2015 C CA . GLU A 1 288 ? -3.594 -9.527 28.457 1.00 17.66 280 GLU A CA 1
ATOM 2016 C C . GLU A 1 288 ? -4.959 -9.423 27.768 1.00 19.39 280 GLU A C 1
ATOM 2017 O O . GLU A 1 288 ? -5.757 -10.350 27.857 1.00 20.44 280 GLU A O 1
ATOM 2023 N N . TYR A 1 289 ? -5.251 -8.315 27.097 1.00 21.61 281 TYR A N 1
ATOM 2024 C CA . TYR A 1 289 ? -6.573 -8.180 26.463 1.00 19.26 281 TYR A CA 1
ATOM 2025 C C . TYR A 1 289 ? -6.554 -8.203 24.919 1.00 20.36 281 TYR A C 1
ATOM 2026 O O . TYR A 1 289 ? -7.244 -9.011 24.294 1.00 18.36 281 TYR A O 1
ATOM 2035 N N . ARG A 1 290 ? -5.749 -7.326 24.322 1.00 16.56 282 ARG A N 1
ATOM 2036 C CA . ARG A 1 290 ? -5.721 -7.145 22.877 1.00 14.82 282 ARG A CA 1
ATOM 2037 C C . ARG A 1 290 ? -5.113 -8.338 22.155 1.00 16.81 282 ARG A C 1
ATOM 2038 O O . ARG A 1 290 ? -5.560 -8.737 21.063 1.00 15.49 282 ARG A O 1
ATOM 2046 N N . SER A 1 291 ? -4.073 -8.897 22.762 1.00 16.38 283 SER A N 1
ATOM 2047 C CA . SER A 1 291 ? -3.278 -9.930 22.108 1.00 13.68 283 SER A CA 1
ATOM 2048 C C . SER A 1 291 ? -3.981 -11.297 22.069 1.00 13.08 283 SER A C 1
ATOM 2049 O O . SER A 1 291 ? -3.968 -11.976 21.048 1.00 14.45 283 SER A O 1
ATOM 2052 N N . PRO A 1 292 ? -4.604 -11.697 23.184 1.00 16.08 284 PRO A N 1
ATOM 2053 C CA . PRO A 1 292 ? -5.442 -12.904 23.181 1.00 13.75 284 PRO A CA 1
ATOM 2054 C C . PRO A 1 292 ? -6.611 -12.841 22.193 1.00 12.37 284 PRO A C 1
ATOM 2055 O O . PRO A 1 292 ? -6.965 -13.856 21.600 1.00 13.91 284 PRO A O 1
ATOM 2059 N N . ARG A 1 293 ? -7.202 -11.668 22.016 1.00 13.34 285 ARG A N 1
ATOM 2060 C CA . ARG A 1 293 ? -8.244 -11.504 21.004 1.00 15.34 285 ARG A CA 1
ATOM 2061 C C . ARG A 1 293 ? -7.691 -11.803 19.616 1.00 11.69 285 ARG A C 1
ATOM 2062 O O . ARG A 1 293 ? -8.315 -12.495 18.825 1.00 12.32 285 ARG A O 1
ATOM 2070 N N . VAL A 1 294 ? -6.507 -11.282 19.318 1.00 12.38 286 VAL A N 1
ATOM 2071 C CA . VAL A 1 294 ? -5.904 -11.543 18.013 1.00 13.17 286 VAL A CA 1
ATOM 2072 C C . VAL A 1 294 ? -5.698 -13.041 17.795 1.00 15.25 286 VAL A C 1
ATOM 2073 O O . VAL A 1 294 ? -5.972 -13.560 16.708 1.00 14.56 286 VAL A O 1
ATOM 2077 N N . ALA A 1 295 ? -5.230 -13.724 18.840 1.00 15.82 287 ALA A N 1
ATOM 2078 C CA . ALA A 1 295 ? -4.914 -15.149 18.779 1.00 13.89 287 ALA A CA 1
ATOM 2079 C C . ALA A 1 295 ? -6.166 -15.963 18.480 1.00 16.43 287 ALA A C 1
ATOM 2080 O O . ALA A 1 295 ? -6.143 -16.860 17.633 1.00 15.83 287 ALA A O 1
ATOM 2082 N N . VAL A 1 296 ? -7.260 -15.637 19.170 1.00 14.63 288 VAL A N 1
ATOM 2083 C CA . VAL A 1 296 ? -8.543 -16.311 18.933 1.00 14.38 288 VAL A CA 1
ATOM 2084 C C . VAL A 1 296 ? -9.065 -16.005 17.526 1.00 15.39 288 VAL A C 1
ATOM 2085 O O . VAL A 1 296 ? -9.582 -16.888 16.847 1.00 15.87 288 VAL A O 1
ATOM 2089 N N . TYR A 1 297 ? -8.908 -14.759 17.088 1.00 13.58 289 TYR A N 1
ATOM 2090 C CA . TYR A 1 297 ? -9.347 -14.363 15.755 1.00 14.22 289 TYR A CA 1
ATOM 2091 C C . TYR A 1 297 ? -8.540 -15.042 14.655 1.00 14.99 289 TYR A C 1
ATOM 2092 O O . TYR A 1 297 ? -9.058 -15.344 13.586 1.00 15.21 289 TYR A O 1
ATOM 2101 N N . MET A 1 298 ? -7.267 -15.292 14.928 1.00 16.42 290 MET A N 1
ATOM 2102 C CA . MET A 1 298 ? -6.428 -16.061 14.017 1.00 14.09 290 MET A CA 1
ATOM 2103 C C . MET A 1 298 ? -6.936 -17.502 13.855 1.00 15.36 290 MET A C 1
ATOM 2104 O O . MET A 1 298 ? -7.042 -18.014 12.734 1.00 16.47 290 MET A O 1
ATOM 2109 N N . PHE A 1 299 ? -7.225 -18.156 14.979 1.00 14.26 291 PHE A N 1
ATOM 2110 C CA . PHE A 1 299 ? -7.825 -19.502 14.990 1.00 14.60 291 PHE A CA 1
ATOM 2111 C C . PHE A 1 299 ? -9.193 -19.486 14.295 1.00 14.68 291 PHE A C 1
ATOM 2112 O O . PHE A 1 299 ? -9.535 -20.379 13.524 1.00 15.46 291 PHE A O 1
ATOM 2120 N N . TYR A 1 300 ? -9.966 -18.449 14.590 1.00 15.08 292 TYR A N 1
ATOM 2121 C CA . TYR A 1 300 ? -11.260 -18.228 13.971 1.00 15.16 292 TYR A CA 1
ATOM 2122 C C . TYR A 1 300 ? -11.173 -18.238 12.440 1.00 14.95 292 TYR A C 1
ATOM 2123 O O . TYR A 1 300 ? -11.969 -18.888 11.771 1.00 16.24 292 TYR A O 1
ATOM 2132 N N . HIS A 1 301 ? -10.201 -17.516 11.893 1.00 15.43 293 HIS A N 1
ATOM 2133 C CA . HIS A 1 301 ? -10.023 -17.438 10.449 1.00 13.25 293 HIS A CA 1
ATOM 2134 C C . HIS A 1 301 ? -9.587 -18.790 9.917 1.00 16.49 293 HIS A C 1
ATOM 2135 O O . HIS A 1 301 ? -10.040 -19.221 8.854 1.00 16.30 293 HIS A O 1
ATOM 2142 N N . PHE A 1 302 ? -8.709 -19.465 10.655 1.00 14.67 294 PHE A N 1
ATOM 2143 C CA . PHE A 1 302 ? -8.327 -20.808 10.265 1.00 14.81 294 PHE A CA 1
ATOM 2144 C C . PHE A 1 302 ? -9.579 -21.673 10.146 1.00 16.90 294 PHE A C 1
ATOM 2145 O O . PHE A 1 302 ? -9.770 -22.365 9.148 1.00 17.40 294 PHE A O 1
ATOM 2153 N N . VAL A 1 303 ? -10.410 -21.637 11.186 1.00 14.70 295 VAL A N 1
ATOM 2154 C CA . VAL A 1 303 ? -11.637 -22.417 11.248 1.00 15.27 295 VAL A CA 1
ATOM 2155 C C . VAL A 1 303 ? -12.561 -22.148 10.052 1.00 17.87 295 VAL A C 1
ATOM 2156 O O . VAL A 1 303 ? -13.120 -23.083 9.473 1.00 19.87 295 VAL A O 1
ATOM 2160 N N . LEU A 1 304 ? -12.715 -20.878 9.685 1.00 16.74 296 LEU A N 1
ATOM 2161 C CA . LEU A 1 304 ? -13.475 -20.505 8.498 1.00 17.40 296 LEU A CA 1
ATOM 2162 C C . LEU A 1 304 ? -12.880 -21.104 7.225 1.00 17.37 296 LEU A C 1
ATOM 2163 O O . LEU A 1 304 ? -13.608 -21.587 6.362 1.00 18.78 296 LEU A O 1
ATOM 2168 N N . GLY A 1 305 ? -11.557 -21.047 7.100 1.00 16.91 297 GLY A N 1
ATOM 2169 C CA . GLY A 1 305 ? -10.881 -21.595 5.943 1.00 17.84 297 GLY A CA 1
ATOM 2170 C C . GLY A 1 305 ? -11.119 -23.087 5.863 1.00 20.40 297 GLY A C 1
ATOM 2171 O O . GLY A 1 305 ? -11.350 -23.645 4.787 1.00 18.99 297 GLY A O 1
ATOM 2172 N N . PHE A 1 306 ? -11.063 -23.729 7.024 1.00 16.57 298 PHE A N 1
ATOM 2173 C CA . PHE A 1 306 ? -11.267 -25.168 7.130 1.00 19.73 298 PHE A CA 1
ATOM 2174 C C . PHE A 1 306 ? -12.666 -25.553 6.657 1.00 20.05 298 PHE A C 1
ATOM 2175 O O . PHE A 1 306 ? -12.848 -26.538 5.935 1.00 20.87 298 PHE A O 1
ATOM 2183 N N . ALA A 1 307 ? -13.652 -24.760 7.054 1.00 17.75 299 ALA A N 1
ATOM 2184 C CA . ALA A 1 307 ? -15.029 -25.026 6.657 1.00 19.00 299 ALA A CA 1
ATOM 2185 C C . ALA A 1 307 ? -15.190 -25.124 5.134 1.00 22.82 299 ALA A C 1
ATOM 2186 O O . ALA A 1 307 ? -16.208 -25.623 4.647 1.00 24.75 299 ALA A O 1
ATOM 2188 N N . THR A 1 308 ? -14.192 -24.654 4.385 1.00 23.23 300 THR A N 1
ATOM 2189 C CA . THR A 1 308 ? -14.303 -24.637 2.930 1.00 23.57 300 THR A CA 1
ATOM 2190 C C . THR A 1 308 ? -13.685 -25.851 2.256 1.00 24.92 300 THR A C 1
ATOM 2191 O O . THR A 1 308 ? -13.998 -26.121 1.102 1.00 25.24 300 THR A O 1
ATOM 2195 N N . ARG A 1 309 ? -12.820 -26.592 2.945 1.00 27.35 301 ARG A N 1
ATOM 2196 C CA . ARG A 1 309 ? -12.266 -27.773 2.288 1.00 25.86 301 ARG A CA 1
ATOM 2197 C C . ARG A 1 309 ? -13.289 -28.889 2.114 1.00 26.96 301 ARG A C 1
ATOM 2198 O O . ARG A 1 309 ? -14.177 -29.066 2.956 1.00 30.11 301 ARG A O 1
ATOM 2206 N N . PRO A 1 310 ? -13.169 -29.630 0.999 1.00 31.57 302 PRO A N 1
ATOM 2207 C CA . PRO A 1 310 ? -13.938 -30.837 0.663 1.00 33.62 302 PRO A CA 1
ATOM 2208 C C . PRO A 1 310 ? -14.153 -31.772 1.861 1.00 30.81 302 PRO A C 1
ATOM 2209 O O . PRO A 1 310 ? -13.460 -32.785 1.990 1.00 31.79 302 PRO A O 1
#

Solvent-accessible surface area: 11204 Å² total; per-residue (Å²): 159,147,56,64,88,1,88,62,5,52,72,9,166,168,23,103,84,4,51,0,0,0,1,0,4,28,40,26,66,3,2,46,102,57,73,12,131,52,0,1,76,96,0,1,66,16,0,42,98,7,2,75,110,4,4,39,8,67,24,135,156,70,108,16,71,0,65,120,8,62,0,66,47,36,25,61,17,89,30,109,72,55,115,70,0,30,116,89,0,30,56,55,0,45,63,0,12,67,80,66,13,7,0,0,0,0,0,0,1,19,11,0,2,2,0,0,1,52,0,0,17,113,26,37,108,44,48,4,0,2,0,5,0,8,0,25,3,29,3,153,58,4,8,9,68,65,4,11,116,53,124,49,15,43,11,122,46,2,0,1,0,0,0,14,58,106,83,20,35,86,140,37,12,99,39,0,124,113,65,105,7,52,15,12,63,16,82,37,0,116,161,90,32,7,48,43,0,0,90,66,0,16,66,60,0,22,117,18,0,0,0,3,0,3,0,0,0,0,66,32,72,40,0,27,0,0,2,17,74,6,97,90,5,0,24,18,108,26,0,27,58,0,0,37,16,0,0,93,20,83,47,0,55,0,0,0,0,2,0,0,0,17,82,39,40,124,123,122,0,0,71,17,0,0,59,0,0,12,20,0,0,0,0,30,13,63,44,170

Secondary structure (DSSP, 8-state):
--S--GGGG---SSGGG-SEEEEEE----STTTTTPPS-GGGHHHHHHHHHTT---SEETTTTEE-TT--EEEEEE---SSHHHHHHHHHHHHHHHHHTT-EEEEEESSGGGHHHHHHHHHHHSTT--EEEEE-S-------HHHHHHT-SS--GGGEEEEEE-GGG--HHHHHHHHHTT-EEEEHHHHHHH-HHHHHHHHHHHH-SSEEEEEEGGGBBTTT---BSS-BSS-B-HHHHHHHHHHHHH-TTEEEEEEE-B-TTT-SSHHHHHHHHHHHHHHHHHTT--